Protein AF-A0A954HMD6-F1 (afdb_monomer)

Sequence (253 aa):
EGLPAVPVLGHVASGVLTLHDNHCNATGPASSLFVKPICGSRGAGTMVWQRTESGNFRGLDGKHRTWQELRRILQNSDCDLVLQPLLINSEDVHDLANGGLSAARIVTGMNAGGSARCLVASYKMSWRSQTTNTLGLSAAVDLPTGRLGRAYSYRPTCPGFDRHPETGAFIIGRVLAEWKEAVDLACKAHSRLSGYRFLGWDIAFTTMGVLLLEGNSGWDVTMVQKPQQTPVSAELFAILQELPEPAFQLAGL

Nearest PDB structures (foldseek):
  4iwx-assembly1_A  TM=7.642E-01  e=9.038E-05  Escherichia coli K-12
  2zdg-assembly1_B  TM=6.181E-01  e=1.682E-04  unclassified
  4ffp-assembly1_A  TM=7.595E-01  e=1.706E-03  Methanosarcina barkeri str. Fusaro
  4ffr-assembly1_A  TM=6.634E-01  e=4.989E-03  Methanosarcina barkeri str. Fusaro
  1uc8-assembly1_B  TM=5.831E-01  e=1.100E-02  Thermus thermophilus

Structure (mmCIF, N/CA/C/O backbone):
data_AF-A0A954HMD6-F1
#
_entry.id   AF-A0A954HMD6-F1
#
loop_
_atom_site.group_PDB
_atom_site.id
_atom_site.type_symbol
_atom_site.label_atom_id
_atom_s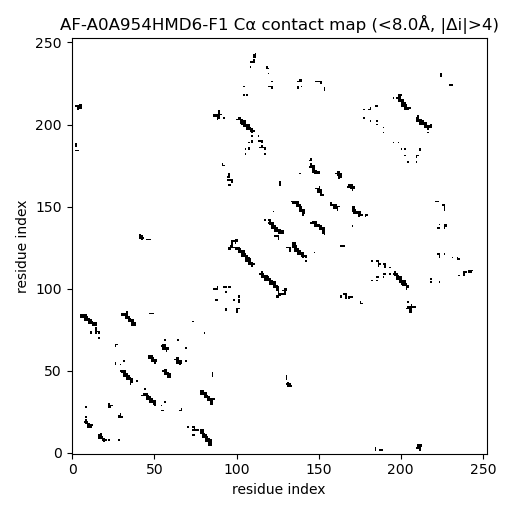ite.label_alt_id
_atom_site.label_comp_id
_atom_site.label_asym_id
_atom_site.label_entity_id
_atom_site.label_seq_id
_atom_site.pdbx_PDB_ins_code
_atom_site.Cartn_x
_atom_site.Cartn_y
_atom_site.Cartn_z
_atom_site.occupancy
_atom_site.B_iso_or_equiv
_atom_site.auth_seq_id
_atom_site.auth_comp_id
_atom_site.auth_asym_id
_atom_site.auth_atom_id
_atom_site.pdbx_PDB_model_num
ATOM 1 N N . GLU A 1 1 ? -18.014 -12.303 -8.151 1.00 56.19 1 GLU A N 1
ATOM 2 C CA . GLU A 1 1 ? -16.995 -11.418 -8.757 1.00 56.19 1 GLU A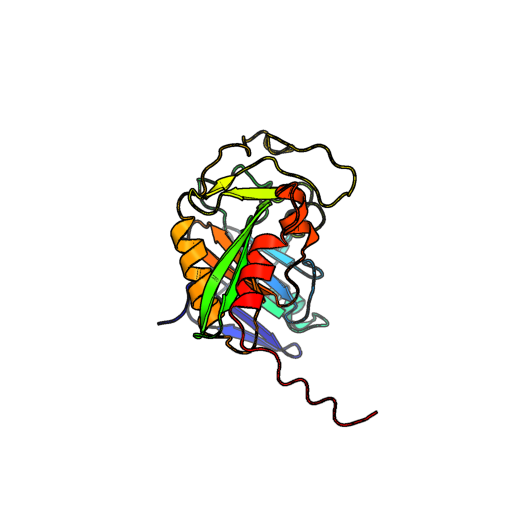 CA 1
ATOM 3 C C . GLU A 1 1 ? -15.717 -11.394 -7.917 1.00 56.19 1 GLU A C 1
ATOM 5 O O . GLU A 1 1 ? -15.762 -11.642 -6.705 1.00 56.19 1 GLU A O 1
ATOM 10 N N . GLY A 1 2 ? -14.573 -11.168 -8.568 1.00 85.69 2 GLY A N 1
ATOM 11 C CA . GLY A 1 2 ? -13.279 -10.993 -7.900 1.00 85.69 2 GLY A CA 1
ATOM 12 C C . GLY A 1 2 ? -13.246 -9.720 -7.048 1.00 85.69 2 GLY A C 1
ATOM 13 O O . GLY A 1 2 ? -14.051 -8.817 -7.254 1.00 85.69 2 GLY A O 1
ATOM 14 N N . LEU A 1 3 ? -12.350 -9.661 -6.060 1.00 92.50 3 LEU A N 1
ATOM 15 C CA . LEU A 1 3 ? -12.081 -8.406 -5.349 1.00 92.50 3 LEU A CA 1
ATOM 16 C C . LEU A 1 3 ? -11.164 -7.533 -6.220 1.00 92.50 3 LEU A C 1
ATOM 18 O O . LEU A 1 3 ? -10.248 -8.094 -6.824 1.00 92.50 3 LEU A O 1
ATOM 22 N N . PRO A 1 4 ? -11.358 -6.203 -6.256 1.00 95.69 4 PRO A N 1
ATOM 23 C CA . PRO A 1 4 ? -10.383 -5.265 -6.805 1.00 95.69 4 PRO A CA 1
ATOM 24 C C . PRO A 1 4 ? -9.037 -5.405 -6.085 1.00 95.69 4 PRO A C 1
ATOM 26 O O . PRO A 1 4 ? -8.835 -4.894 -4.985 1.00 95.69 4 PRO A O 1
ATOM 29 N N . ALA A 1 5 ? -8.123 -6.157 -6.684 1.00 95.75 5 ALA A N 1
ATOM 30 C CA . ALA A 1 5 ? -6.782 -6.396 -6.175 1.00 95.75 5 ALA A CA 1
ATOM 31 C C . ALA A 1 5 ? -5.766 -6.022 -7.249 1.00 95.75 5 ALA A C 1
ATOM 33 O O . ALA A 1 5 ? -6.081 -6.028 -8.441 1.00 95.75 5 ALA A O 1
ATOM 34 N N . VAL A 1 6 ? -4.548 -5.696 -6.823 1.00 94.38 6 VAL A N 1
ATOM 35 C CA . VAL A 1 6 ? -3.451 -5.409 -7.747 1.00 94.38 6 VAL A CA 1
ATOM 36 C C . VAL A 1 6 ? -3.299 -6.559 -8.763 1.00 94.38 6 VAL A C 1
ATOM 38 O O . VAL A 1 6 ? -3.183 -7.721 -8.359 1.00 94.38 6 VAL A O 1
ATOM 41 N N . PRO A 1 7 ? -3.301 -6.268 -10.078 1.00 92.38 7 PRO A N 1
ATOM 42 C CA . PRO A 1 7 ? -3.154 -7.302 -11.092 1.00 92.38 7 PRO A CA 1
ATOM 43 C C . PRO A 1 7 ? -1.824 -8.044 -10.963 1.00 92.38 7 PRO A C 1
ATOM 45 O O . PRO A 1 7 ? -0.782 -7.445 -10.693 1.00 92.38 7 PRO A O 1
ATOM 48 N N . VAL A 1 8 ? -1.850 -9.350 -11.212 1.00 92.31 8 VAL A N 1
ATOM 49 C CA . VAL A 1 8 ? -0.642 -10.161 -11.367 1.00 92.31 8 VAL A CA 1
ATOM 50 C C . VAL A 1 8 ? -0.391 -10.329 -12.859 1.00 92.31 8 VAL A C 1
ATOM 52 O O . VAL A 1 8 ? -1.179 -10.953 -13.558 1.00 92.31 8 VAL A O 1
ATOM 55 N N . LEU A 1 9 ? 0.705 -9.749 -13.344 1.00 93.06 9 LEU A N 1
ATOM 56 C CA . LEU A 1 9 ? 1.120 -9.830 -14.750 1.00 93.06 9 LEU A CA 1
ATOM 57 C C . LEU A 1 9 ? 1.869 -11.132 -15.046 1.00 93.06 9 LEU A C 1
ATOM 59 O O . LEU A 1 9 ? 2.027 -11.531 -16.197 1.00 93.06 9 LEU A O 1
ATOM 63 N N . GLY A 1 10 ? 2.390 -11.772 -14.005 1.00 93.62 10 GLY A N 1
ATOM 64 C CA . GLY A 1 10 ? 3.140 -13.007 -14.102 1.00 93.62 10 GLY A CA 1
ATOM 65 C C . GLY A 1 10 ? 3.862 -13.333 -12.806 1.00 93.62 10 GLY A C 1
ATOM 66 O O . GLY A 1 10 ? 3.779 -12.607 -11.815 1.00 93.62 10 GLY A O 1
ATOM 67 N N . HIS A 1 11 ? 4.600 -14.430 -12.827 1.00 95.19 11 HIS A N 1
ATOM 68 C CA . HIS A 1 11 ? 5.411 -14.877 -11.707 1.00 95.19 11 HIS A CA 1
ATOM 69 C C . HIS A 1 11 ? 6.661 -15.604 -12.199 1.00 95.19 11 HIS A C 1
ATOM 71 O O . HIS A 1 11 ? 6.700 -16.113 -13.321 1.00 95.19 11 HIS A O 1
ATOM 77 N N . VAL A 1 12 ? 7.671 -15.664 -11.339 1.00 96.44 12 VAL A N 1
ATOM 78 C CA . VAL A 1 12 ? 8.807 -16.573 -11.477 1.00 96.44 12 VAL A CA 1
ATOM 79 C C . VAL A 1 12 ? 8.660 -17.640 -10.409 1.00 96.44 12 VAL A C 1
ATOM 81 O O . VAL A 1 12 ? 8.584 -17.300 -9.233 1.00 96.44 12 VAL A O 1
ATOM 84 N N . ALA A 1 13 ? 8.620 -18.903 -10.822 1.00 95.56 13 ALA A N 1
ATOM 85 C CA . ALA A 1 13 ? 8.635 -20.048 -9.921 1.00 95.56 13 ALA A CA 1
ATOM 86 C C . ALA A 1 13 ? 9.787 -20.971 -10.315 1.00 95.56 13 ALA A C 1
ATOM 88 O O . ALA A 1 13 ? 9.855 -21.406 -11.467 1.00 95.56 13 ALA A O 1
ATOM 89 N N . SER A 1 14 ? 10.710 -21.245 -9.388 1.00 93.00 14 SER A N 1
ATOM 90 C CA . SER A 1 14 ? 11.882 -22.103 -9.643 1.00 93.00 14 SER A CA 1
ATOM 91 C C . SER A 1 14 ? 12.664 -21.700 -10.910 1.00 93.00 14 SER A C 1
ATOM 93 O O . SER A 1 14 ? 13.012 -22.536 -11.744 1.00 93.00 14 SER A O 1
ATOM 95 N N . GLY A 1 15 ? 12.877 -20.392 -11.100 1.00 92.88 15 GLY A N 1
ATOM 96 C CA . GLY A 1 15 ? 13.583 -19.820 -12.258 1.00 92.88 15 GLY A CA 1
ATOM 97 C C . GLY A 1 15 ? 12.791 -19.795 -13.578 1.00 92.88 15 GLY A C 1
ATOM 98 O O . GLY A 1 15 ? 13.279 -19.307 -14.604 1.00 92.88 15 GLY A O 1
ATOM 99 N N . VAL A 1 16 ? 11.546 -20.274 -13.587 1.00 94.44 16 VAL A N 1
ATOM 100 C CA . VAL A 1 16 ? 10.673 -20.250 -14.767 1.00 94.44 16 VAL A CA 1
ATOM 101 C C . VAL A 1 16 ? 9.743 -19.045 -14.699 1.00 94.44 16 VAL A C 1
ATOM 103 O O . VAL A 1 16 ? 8.923 -18.934 -13.792 1.00 94.44 16 VAL A O 1
ATOM 106 N N . LEU A 1 17 ? 9.865 -18.139 -15.675 1.00 93.94 17 LEU A N 1
ATOM 107 C CA . LEU A 1 17 ? 8.971 -16.991 -15.826 1.00 93.94 17 LEU A CA 1
ATOM 108 C C . LEU A 1 17 ? 7.708 -17.386 -16.602 1.00 93.94 17 LEU A C 1
ATOM 110 O O . LEU A 1 17 ? 7.800 -17.763 -17.772 1.00 93.94 17 LEU A O 1
ATOM 114 N N . THR A 1 18 ? 6.550 -17.179 -15.981 1.00 93.44 18 THR A N 1
ATOM 115 C CA . THR A 1 18 ? 5.223 -17.334 -16.586 1.00 93.44 18 THR A CA 1
ATOM 116 C C . THR A 1 18 ? 4.506 -15.987 -16.575 1.00 93.44 18 THR A C 1
ATOM 118 O O . THR A 1 18 ? 4.352 -15.382 -15.517 1.00 93.44 18 THR A O 1
ATOM 121 N N . LEU A 1 19 ? 4.053 -15.512 -17.737 1.00 91.25 19 LEU A N 1
ATOM 122 C CA . LEU A 1 19 ? 3.249 -14.289 -17.867 1.00 91.25 19 LEU A CA 1
ATOM 123 C C . LEU A 1 19 ? 1.775 -14.659 -18.018 1.00 91.25 19 LEU A C 1
ATOM 125 O O . LEU A 1 19 ? 1.457 -15.653 -18.665 1.00 91.25 19 LEU A O 1
ATOM 129 N N . HIS A 1 20 ? 0.894 -13.887 -17.391 1.00 86.12 20 HIS A N 1
ATOM 130 C CA . HIS A 1 20 ? -0.555 -14.088 -17.419 1.00 86.12 20 HIS A CA 1
ATOM 131 C C . HIS A 1 20 ? -1.140 -13.035 -18.389 1.00 86.12 20 HIS A C 1
ATOM 133 O O . HIS A 1 20 ? -0.866 -11.857 -18.195 1.00 86.12 20 HIS A O 1
ATOM 139 N N . ASP A 1 21 ? -1.814 -13.489 -19.461 1.00 70.44 21 ASP A N 1
ATOM 140 C CA . ASP A 1 21 ? -2.442 -12.834 -20.647 1.00 70.44 21 ASP A CA 1
ATOM 141 C C . ASP A 1 21 ? -2.478 -11.287 -20.857 1.00 70.44 21 ASP A C 1
ATOM 143 O O . ASP A 1 21 ? -2.379 -10.478 -19.945 1.00 70.44 21 ASP A O 1
ATOM 147 N N . ASN A 1 22 ? -2.687 -10.881 -22.128 1.00 63.78 22 ASN A N 1
ATOM 148 C CA . ASN A 1 22 ? -3.000 -9.551 -22.723 1.00 63.78 22 ASN A CA 1
ATOM 149 C C . ASN A 1 22 ? -2.169 -8.308 -22.349 1.00 63.78 22 ASN A C 1
ATOM 151 O O . ASN A 1 22 ? -2.281 -7.278 -23.013 1.00 63.78 22 ASN A O 1
ATOM 155 N N . HIS A 1 23 ? -1.299 -8.377 -21.350 1.00 68.00 23 HIS A N 1
ATOM 156 C CA . HIS A 1 23 ? -0.503 -7.235 -20.903 1.00 68.00 23 HIS A CA 1
ATOM 157 C C . HIS A 1 23 ? 0.902 -7.204 -21.505 1.00 68.00 23 HIS A C 1
ATOM 159 O O . HIS A 1 23 ? 1.735 -6.427 -21.051 1.00 68.00 23 HIS A O 1
ATOM 165 N N . CYS A 1 24 ? 1.192 -8.035 -22.509 1.00 73.38 24 CYS A N 1
ATOM 166 C CA . CYS A 1 24 ? 2.514 -8.148 -23.123 1.00 73.38 24 CYS A CA 1
ATOM 167 C C . CYS A 1 24 ? 2.485 -7.813 -24.617 1.00 73.38 24 CYS A C 1
ATOM 169 O O . CYS A 1 24 ? 1.541 -8.148 -25.325 1.00 73.38 24 CYS A O 1
ATOM 171 N N . ASN A 1 25 ? 3.557 -7.189 -25.099 1.00 77.94 25 ASN A N 1
ATOM 172 C CA . ASN A 1 25 ? 3.842 -6.984 -26.517 1.00 77.94 25 ASN A CA 1
ATOM 173 C C . ASN A 1 25 ? 5.145 -7.706 -26.910 1.00 77.94 25 ASN A C 1
ATOM 175 O O . ASN A 1 25 ? 5.756 -8.399 -26.092 1.00 77.94 25 ASN A O 1
ATOM 179 N N . ALA A 1 26 ? 5.593 -7.544 -28.161 1.00 74.38 26 ALA A N 1
ATOM 180 C CA . ALA A 1 26 ? 6.825 -8.169 -28.666 1.00 74.38 26 ALA A CA 1
ATOM 181 C C . ALA A 1 26 ? 8.074 -7.853 -27.813 1.00 74.38 26 ALA A C 1
ATOM 183 O O . ALA A 1 26 ? 9.053 -8.597 -27.832 1.00 74.38 26 ALA A O 1
ATOM 184 N N . THR A 1 27 ? 8.032 -6.768 -27.037 1.00 81.12 27 THR A N 1
ATOM 185 C CA . THR A 1 27 ? 9.101 -6.294 -26.156 1.00 81.12 27 THR A CA 1
ATOM 186 C C . THR A 1 27 ? 8.739 -6.429 -24.670 1.00 81.12 27 THR A C 1
ATOM 188 O O . THR A 1 27 ? 9.274 -5.699 -23.842 1.00 81.12 27 THR A O 1
ATOM 191 N N . GLY A 1 28 ? 7.864 -7.377 -24.309 1.00 85.56 28 GLY A N 1
ATOM 192 C CA . GLY A 1 28 ? 7.532 -7.716 -22.919 1.00 85.56 28 GLY A CA 1
ATOM 193 C C . GLY A 1 28 ? 6.306 -6.985 -22.353 1.00 85.56 28 GLY A C 1
ATOM 194 O O . GLY A 1 28 ? 5.497 -6.451 -23.116 1.00 85.56 28 GLY A O 1
ATOM 195 N N . PRO A 1 29 ? 6.132 -6.965 -21.017 1.00 90.06 29 PRO A N 1
ATOM 196 C CA . PRO A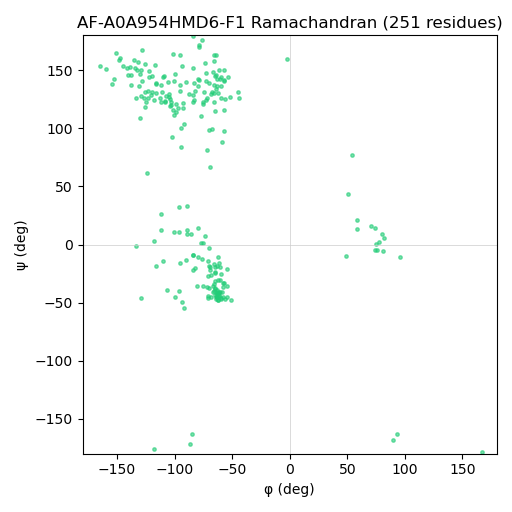 1 29 ? 4.983 -6.338 -20.359 1.00 90.06 29 PRO A CA 1
ATOM 197 C C . PRO A 1 29 ? 4.813 -4.861 -20.727 1.00 90.06 29 PRO A C 1
ATOM 199 O O . PRO A 1 29 ? 5.745 -4.082 -20.560 1.00 90.06 29 PRO A O 1
ATOM 202 N N . ALA A 1 30 ? 3.637 -4.464 -21.218 1.00 89.06 30 ALA A N 1
ATOM 203 C CA . ALA A 1 30 ? 3.290 -3.131 -21.724 1.00 89.06 30 ALA A CA 1
ATOM 204 C C . ALA A 1 30 ? 3.452 -2.004 -20.689 1.00 89.06 30 ALA A C 1
ATOM 206 O O . ALA A 1 30 ? 3.676 -0.858 -21.067 1.00 89.06 30 ALA A O 1
ATOM 207 N N . SER A 1 31 ? 3.373 -2.325 -19.398 1.00 91.69 31 SER A N 1
ATOM 208 C CA . SER A 1 31 ? 3.482 -1.371 -18.297 1.00 91.69 31 SER A CA 1
ATOM 209 C C . SER A 1 31 ? 4.860 -1.388 -17.634 1.00 91.69 31 SER A C 1
ATOM 211 O O . SER A 1 31 ? 5.627 -2.346 -17.741 1.00 91.69 31 SER A O 1
ATOM 213 N N . SER A 1 32 ? 5.140 -0.342 -16.856 1.00 95.25 32 SER A N 1
ATOM 214 C CA . SER A 1 32 ? 6.158 -0.400 -15.804 1.00 95.25 32 SER A CA 1
ATOM 215 C C . SER A 1 32 ? 5.834 -1.526 -14.813 1.00 95.25 32 SER A C 1
ATOM 217 O O . SER A 1 32 ? 4.662 -1.854 -14.601 1.00 95.25 32 SER A O 1
ATOM 219 N N . LEU A 1 33 ? 6.863 -2.113 -14.204 1.00 95.50 33 LEU A N 1
ATOM 220 C CA . LEU A 1 33 ? 6.747 -3.269 -13.321 1.00 95.50 33 LEU A CA 1
ATOM 221 C C . LEU A 1 33 ? 7.169 -2.935 -11.895 1.00 95.50 33 LEU A C 1
ATOM 223 O O . LEU A 1 33 ? 8.201 -2.304 -11.656 1.00 95.50 33 LEU A O 1
ATOM 227 N N . PHE A 1 34 ? 6.391 -3.459 -10.962 1.00 94.94 34 PHE A N 1
ATOM 228 C CA . PHE A 1 34 ? 6.777 -3.686 -9.585 1.00 94.94 34 PHE A CA 1
ATOM 229 C C . PHE A 1 34 ? 6.940 -5.195 -9.394 1.00 94.94 34 PHE A C 1
ATOM 231 O O . PHE A 1 34 ? 6.029 -5.968 -9.686 1.00 94.94 34 PHE A O 1
ATOM 238 N N . VAL A 1 35 ? 8.115 -5.629 -8.951 1.00 95.00 35 VAL A N 1
ATOM 239 C CA . VAL A 1 35 ? 8.434 -7.048 -8.766 1.00 95.00 35 VAL A CA 1
ATOM 240 C C . VAL A 1 35 ? 8.794 -7.267 -7.311 1.00 95.00 35 VAL A C 1
ATOM 242 O O . VAL A 1 35 ? 9.651 -6.555 -6.791 1.00 95.00 35 VAL A O 1
ATOM 245 N N . LYS A 1 36 ? 8.166 -8.239 -6.650 1.00 93.19 36 LYS A N 1
ATOM 246 C CA . LYS A 1 36 ? 8.486 -8.586 -5.259 1.00 93.19 36 LYS A CA 1
ATOM 247 C C . LYS A 1 36 ? 8.645 -10.098 -5.080 1.00 93.19 36 LYS A C 1
ATOM 249 O O . LYS A 1 36 ? 7.975 -10.850 -5.792 1.00 93.19 36 LYS A O 1
ATOM 254 N N . PRO A 1 37 ? 9.487 -10.553 -4.137 1.00 93.44 37 PRO A N 1
ATOM 255 C CA . PRO A 1 37 ? 9.491 -11.946 -3.709 1.00 93.44 37 PRO A CA 1
ATOM 256 C C . PRO A 1 37 ? 8.111 -12.372 -3.204 1.00 93.44 37 PRO A C 1
ATOM 258 O O . PRO A 1 37 ? 7.446 -11.600 -2.509 1.00 93.44 37 PRO A O 1
ATOM 261 N N . ILE A 1 38 ? 7.687 -13.596 -3.525 1.00 88.69 38 ILE A N 1
ATOM 262 C CA . ILE A 1 38 ? 6.434 -14.169 -3.001 1.00 88.69 38 ILE A CA 1
ATOM 263 C C . ILE A 1 38 ? 6.544 -14.347 -1.482 1.00 88.69 38 ILE A C 1
ATOM 265 O O . ILE A 1 38 ? 5.639 -13.983 -0.734 1.00 88.69 38 ILE A O 1
ATOM 269 N N . CYS A 1 39 ? 7.690 -14.853 -1.029 1.00 80.25 39 CYS A N 1
ATOM 270 C CA . CYS A 1 39 ? 8.029 -14.999 0.379 1.00 80.25 39 CYS A CA 1
ATOM 271 C C . CYS A 1 39 ? 8.988 -13.875 0.777 1.00 80.25 39 CYS A C 1
ATOM 273 O O . CYS A 1 39 ? 10.202 -13.994 0.627 1.00 80.25 39 CYS A O 1
ATOM 275 N N . GLY A 1 40 ? 8.444 -12.764 1.269 1.00 70.19 40 GLY A N 1
ATOM 276 C CA . GLY A 1 40 ? 9.229 -11.601 1.671 1.00 70.19 40 GLY A CA 1
ATOM 277 C C . GLY A 1 40 ? 8.559 -10.805 2.783 1.00 70.19 40 GLY A C 1
ATOM 278 O O . GLY A 1 40 ? 7.378 -10.970 3.074 1.00 70.19 40 GLY A O 1
ATOM 279 N N . SER A 1 41 ? 9.321 -9.920 3.422 1.00 69.44 41 SER A N 1
ATOM 280 C CA . SER A 1 41 ? 8.781 -8.966 4.391 1.00 69.44 41 SER A CA 1
ATOM 281 C C . SER A 1 41 ? 9.420 -7.595 4.200 1.00 69.44 41 SER A C 1
ATOM 283 O O . SER A 1 41 ? 10.546 -7.478 3.713 1.00 69.44 41 SER A O 1
ATOM 285 N N . ARG A 1 42 ? 8.691 -6.538 4.580 1.00 68.75 42 ARG A N 1
ATOM 286 C CA . ARG A 1 42 ? 9.195 -5.150 4.640 1.00 68.75 42 ARG A CA 1
ATOM 287 C C . ARG A 1 42 ? 9.738 -4.589 3.309 1.00 68.75 42 ARG A C 1
ATOM 289 O O . ARG A 1 42 ? 10.504 -3.629 3.329 1.00 68.75 42 ARG A O 1
ATOM 296 N N . GLY A 1 43 ? 9.339 -5.158 2.169 1.00 70.12 43 GLY A N 1
ATOM 297 C CA . GLY A 1 43 ? 9.804 -4.739 0.840 1.00 70.12 43 GLY A CA 1
ATOM 298 C C . GLY A 1 43 ? 11.240 -5.162 0.500 1.00 70.12 43 GLY A C 1
ATOM 299 O O . GLY A 1 43 ? 11.823 -4.629 -0.442 1.00 70.12 43 GLY A O 1
ATOM 300 N N . ALA A 1 44 ? 11.836 -6.089 1.258 1.00 79.50 44 ALA A N 1
ATOM 301 C CA . ALA A 1 44 ? 13.145 -6.641 0.925 1.00 79.50 44 ALA A CA 1
ATOM 302 C C . ALA A 1 44 ? 13.085 -7.418 -0.403 1.00 79.50 44 ALA A C 1
ATOM 304 O O . ALA A 1 44 ? 12.171 -8.212 -0.618 1.00 79.50 44 ALA A O 1
ATOM 305 N N . GLY A 1 45 ? 14.055 -7.180 -1.290 1.00 84.25 45 GLY A N 1
ATOM 306 C CA . GLY A 1 45 ? 14.121 -7.823 -2.609 1.00 84.25 45 GLY A CA 1
ATOM 307 C C . GLY A 1 45 ? 13.167 -7.243 -3.659 1.00 84.25 45 GLY A C 1
ATOM 308 O O . GLY A 1 45 ? 13.138 -7.733 -4.784 1.00 84.25 45 GLY A O 1
ATOM 309 N N . THR A 1 46 ? 12.406 -6.196 -3.329 1.00 90.06 46 THR A N 1
ATOM 310 C CA . THR A 1 46 ? 11.544 -5.511 -4.295 1.00 90.06 46 THR A CA 1
ATOM 311 C C . THR A 1 46 ? 12.367 -4.811 -5.375 1.00 90.06 46 THR A C 1
ATOM 313 O O . THR A 1 46 ? 13.336 -4.109 -5.084 1.00 90.06 46 THR A O 1
ATOM 316 N N . MET A 1 47 ? 11.922 -4.927 -6.624 1.00 92.56 47 MET A N 1
ATOM 317 C CA . MET A 1 47 ? 12.486 -4.234 -7.775 1.00 92.56 47 MET A CA 1
ATOM 318 C C . MET A 1 47 ? 11.430 -3.384 -8.475 1.00 92.56 47 MET A C 1
ATOM 320 O O . MET A 1 47 ? 10.275 -3.786 -8.613 1.00 92.56 47 MET A O 1
ATOM 324 N N . VAL A 1 48 ? 11.854 -2.229 -8.982 1.00 93.31 48 VAL A N 1
ATOM 325 C CA . VAL A 1 48 ? 11.026 -1.331 -9.791 1.00 93.31 48 VAL A CA 1
ATOM 326 C C . VAL A 1 48 ? 11.671 -1.162 -11.158 1.00 93.31 48 VAL A C 1
ATOM 328 O O . VAL A 1 48 ? 12.866 -0.876 -11.254 1.00 93.31 48 VAL A O 1
ATOM 331 N N . TRP A 1 49 ? 10.864 -1.319 -12.204 1.00 95.56 49 TRP A N 1
ATOM 332 C CA . TRP A 1 49 ? 11.282 -1.214 -13.596 1.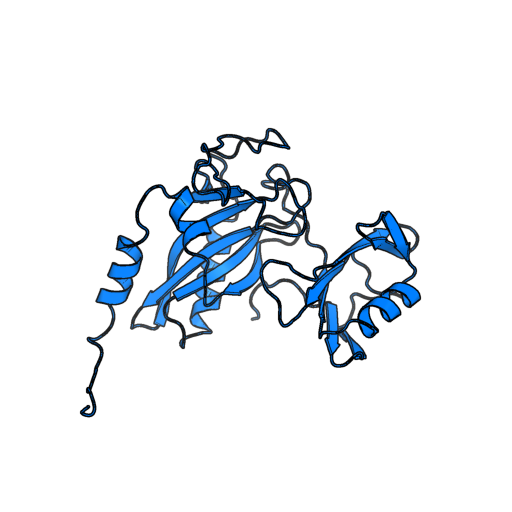00 95.56 49 TRP A CA 1
ATOM 333 C C . TRP A 1 49 ? 10.337 -0.288 -14.354 1.00 95.56 49 TRP A C 1
ATOM 335 O O . TRP A 1 49 ? 9.193 -0.640 -14.625 1.00 95.56 49 TRP A O 1
ATOM 345 N N . GLN A 1 50 ? 10.807 0.900 -14.715 1.00 95.44 50 GLN A N 1
ATOM 346 C CA . GLN A 1 50 ? 10.023 1.863 -15.483 1.00 95.44 50 GLN A CA 1
ATOM 347 C C . GLN A 1 50 ? 10.096 1.535 -16.975 1.00 95.44 50 GLN A C 1
ATOM 349 O O . GLN A 1 50 ? 11.193 1.465 -17.529 1.00 95.44 50 GLN A O 1
ATOM 354 N N . ARG A 1 51 ? 8.949 1.344 -17.632 1.00 95.00 51 ARG A N 1
ATOM 355 C CA . ARG A 1 51 ? 8.883 1.169 -19.088 1.00 95.00 51 ARG A CA 1
ATOM 356 C C . ARG A 1 51 ? 9.259 2.491 -19.764 1.00 95.00 51 ARG A C 1
ATOM 358 O O . ARG A 1 51 ? 8.717 3.535 -19.413 1.00 95.00 51 ARG A O 1
ATOM 365 N N . THR A 1 52 ? 10.186 2.455 -20.713 1.00 94.12 52 THR A N 1
ATOM 366 C CA . THR A 1 52 ? 10.582 3.621 -21.516 1.00 94.12 52 THR A CA 1
ATOM 367 C C . THR A 1 52 ? 9.826 3.662 -22.839 1.00 94.12 52 THR A C 1
ATOM 369 O O . THR A 1 52 ? 9.313 2.642 -23.295 1.00 94.12 52 THR A O 1
ATOM 372 N N . GLU A 1 53 ? 9.813 4.820 -23.505 1.00 90.88 53 GLU A N 1
ATOM 373 C CA . GLU A 1 53 ? 9.177 4.996 -24.824 1.00 90.88 53 GLU A CA 1
ATOM 374 C C . GLU A 1 53 ? 9.740 4.043 -25.890 1.00 90.88 53 GLU A C 1
ATOM 376 O O . GLU A 1 53 ? 9.008 3.540 -26.735 1.00 90.88 53 GLU A O 1
ATOM 381 N N . SER A 1 54 ? 11.033 3.711 -25.800 1.00 89.44 54 SER A N 1
ATOM 382 C CA . SER A 1 54 ? 11.689 2.714 -26.658 1.00 89.44 54 SER A CA 1
ATOM 383 C C . SER A 1 54 ? 11.258 1.264 -26.395 1.00 89.44 54 SER A C 1
ATOM 385 O O . SER A 1 54 ? 11.724 0.349 -27.069 1.00 89.44 54 SER A O 1
ATOM 387 N N . GLY A 1 55 ? 10.405 1.026 -25.397 1.00 90.62 55 GLY A N 1
ATOM 388 C CA . GLY A 1 55 ? 9.960 -0.302 -24.991 1.00 90.62 55 GLY A CA 1
ATOM 389 C C . GLY A 1 55 ? 10.932 -1.047 -24.072 1.00 90.62 55 GLY A C 1
ATOM 390 O O . GLY A 1 55 ? 10.651 -2.196 -23.733 1.00 90.62 55 GLY A O 1
ATOM 391 N N . ASN A 1 56 ? 12.022 -0.417 -23.631 1.00 94.94 56 ASN A N 1
ATOM 392 C CA . ASN A 1 56 ? 12.951 -0.966 -22.640 1.00 94.94 56 ASN A CA 1
ATOM 393 C C . ASN A 1 56 ? 12.469 -0.707 -21.202 1.00 94.94 56 ASN A C 1
ATOM 395 O O . ASN A 1 56 ? 11.428 -0.094 -20.971 1.00 94.94 56 ASN A O 1
ATOM 399 N N . PHE A 1 57 ? 13.242 -1.186 -20.229 1.00 96.56 57 PHE A N 1
ATOM 400 C CA . PHE A 1 57 ? 12.982 -1.043 -18.801 1.00 96.56 57 PHE A CA 1
ATOM 401 C C . PHE A 1 57 ? 14.156 -0.360 -18.100 1.00 96.56 57 PHE A C 1
ATOM 403 O O . PHE A 1 57 ? 15.295 -0.820 -18.189 1.00 96.56 57 PHE A O 1
ATOM 410 N N . ARG A 1 58 ? 13.886 0.723 -17.370 1.00 96.31 58 ARG A N 1
ATOM 411 C CA . ARG A 1 58 ? 14.858 1.429 -16.531 1.00 96.31 58 ARG A CA 1
ATOM 412 C C . ARG A 1 58 ? 14.700 1.005 -15.073 1.00 96.31 58 ARG A C 1
ATOM 414 O O . ARG A 1 58 ? 13.622 1.166 -14.504 1.00 96.31 58 ARG A O 1
ATOM 421 N N . GLY A 1 59 ? 15.761 0.463 -14.481 1.00 93.50 59 GLY A N 1
ATOM 422 C CA . GLY A 1 59 ? 15.791 0.120 -13.056 1.00 93.50 59 GLY A CA 1
ATOM 423 C C . GLY A 1 59 ? 16.037 1.342 -12.167 1.00 93.50 59 GLY A C 1
ATOM 424 O O . GLY A 1 59 ? 16.397 2.415 -12.655 1.00 93.50 59 GLY A O 1
ATOM 425 N N . LEU A 1 60 ? 15.916 1.173 -10.846 1.00 86.44 60 LEU A N 1
ATOM 426 C CA . LEU A 1 60 ? 16.283 2.218 -9.870 1.00 86.44 60 LEU A CA 1
ATOM 427 C C . LEU A 1 60 ? 17.778 2.578 -9.902 1.00 86.44 60 LEU A C 1
ATOM 429 O O . LEU A 1 60 ? 18.162 3.653 -9.456 1.00 86.44 60 LEU A O 1
ATOM 433 N N . ASP A 1 61 ? 18.616 1.710 -10.474 1.00 89.44 61 ASP A N 1
ATOM 434 C CA . ASP A 1 61 ? 20.032 1.976 -10.743 1.00 89.44 61 ASP A CA 1
ATOM 435 C C . ASP A 1 61 ? 20.266 2.909 -11.947 1.00 89.44 61 ASP A C 1
ATOM 437 O O . ASP A 1 61 ? 21.409 3.157 -12.328 1.00 89.44 61 ASP A O 1
ATOM 441 N N . GLY A 1 62 ? 19.193 3.388 -12.587 1.00 91.69 62 GLY A N 1
ATOM 442 C CA . GLY A 1 62 ? 19.231 4.254 -13.764 1.00 91.69 62 GLY A CA 1
ATOM 443 C C . GLY A 1 62 ? 19.591 3.535 -15.067 1.00 91.69 62 GLY A C 1
ATOM 444 O O . GLY A 1 62 ? 19.532 4.145 -16.137 1.00 91.69 62 GLY A O 1
ATOM 445 N N . LYS A 1 63 ? 19.934 2.240 -15.022 1.00 94.75 63 LYS A N 1
ATOM 446 C CA . LYS A 1 63 ? 20.345 1.482 -16.208 1.00 94.75 63 LYS A CA 1
ATOM 447 C C . LYS A 1 63 ? 19.131 0.977 -16.979 1.00 94.75 63 LYS A C 1
ATOM 449 O O . LYS A 1 63 ? 18.166 0.468 -16.403 1.00 94.75 63 LYS A O 1
ATOM 454 N N . HIS A 1 64 ? 19.226 1.075 -18.301 1.00 96.44 64 HIS A N 1
ATOM 455 C CA . HIS A 1 64 ? 18.219 0.588 -19.236 1.00 96.44 64 HIS A CA 1
ATOM 456 C C . HIS A 1 64 ? 18.521 -0.856 -19.618 1.00 96.44 64 HIS A C 1
ATOM 458 O O . HIS A 1 64 ? 19.679 -1.218 -19.811 1.00 96.44 64 HIS A O 1
ATOM 464 N N . ARG A 1 65 ? 17.474 -1.669 -19.716 1.00 96.25 65 ARG A N 1
ATOM 465 C CA . ARG A 1 65 ? 17.546 -3.086 -20.061 1.00 96.25 65 ARG A CA 1
ATOM 466 C C . ARG A 1 65 ? 16.435 -3.425 -21.034 1.00 96.25 65 ARG A C 1
ATOM 468 O O . ARG A 1 65 ? 15.295 -2.992 -20.872 1.00 96.25 65 ARG A O 1
ATOM 475 N N . THR A 1 66 ? 16.763 -4.213 -22.039 1.00 96.19 66 THR A N 1
ATOM 476 C CA . THR A 1 66 ? 15.776 -4.859 -22.901 1.00 96.19 66 THR A CA 1
ATOM 477 C C . THR A 1 66 ? 14.939 -5.849 -22.094 1.00 96.19 66 THR A C 1
ATOM 479 O O . THR A 1 66 ? 15.335 -6.311 -21.018 1.00 96.19 66 THR A O 1
ATOM 482 N N . TRP A 1 67 ? 13.789 -6.249 -22.638 1.00 94.56 67 TRP A N 1
ATOM 483 C CA . TRP A 1 67 ? 12.985 -7.306 -22.027 1.00 94.56 67 TRP A CA 1
ATOM 484 C C . TRP A 1 67 ? 13.746 -8.625 -21.867 1.00 94.56 67 TRP A C 1
ATOM 486 O O . TRP A 1 67 ? 13.590 -9.302 -20.857 1.00 94.56 67 TRP A O 1
ATOM 496 N N . GLN A 1 68 ? 14.607 -8.982 -22.823 1.00 94.69 68 GLN A N 1
ATOM 497 C CA . GLN A 1 68 ? 15.397 -10.212 -22.737 1.00 94.69 68 GLN A CA 1
ATOM 498 C C . GLN A 1 68 ? 16.398 -10.171 -21.576 1.00 94.69 68 GLN A C 1
ATOM 500 O O . GLN A 1 68 ? 16.566 -11.167 -20.874 1.00 94.69 68 GLN A O 1
ATOM 505 N N . GLU A 1 69 ? 17.044 -9.029 -21.343 1.00 96.38 69 GLU A N 1
ATOM 506 C CA . GLU A 1 69 ? 17.956 -8.845 -20.210 1.00 96.38 69 GLU A CA 1
ATOM 507 C C . GLU A 1 69 ? 17.207 -8.852 -18.878 1.00 96.38 69 GLU A C 1
ATOM 509 O O . GLU A 1 69 ? 17.620 -9.548 -17.952 1.00 96.38 69 GLU A O 1
ATOM 514 N N . LEU A 1 70 ? 16.078 -8.139 -18.791 1.00 96.06 70 LEU A N 1
ATOM 515 C CA . LEU A 1 70 ? 15.243 -8.141 -17.592 1.00 96.06 70 LEU A CA 1
ATOM 516 C C . LEU A 1 70 ? 14.713 -9.545 -17.282 1.00 96.06 70 LEU A C 1
ATOM 518 O O . LEU A 1 70 ? 14.801 -10.001 -16.146 1.00 96.06 70 LEU A O 1
ATOM 522 N N . ARG A 1 71 ? 14.237 -10.271 -18.296 1.00 95.38 71 ARG A N 1
ATOM 523 C CA . ARG A 1 71 ? 13.800 -11.662 -18.158 1.00 95.38 71 ARG A CA 1
ATOM 524 C C . ARG A 1 71 ? 14.896 -12.542 -17.553 1.00 95.38 71 ARG A C 1
ATOM 526 O O . ARG A 1 71 ? 14.601 -13.298 -16.636 1.00 95.38 71 ARG A O 1
ATOM 533 N N . ARG A 1 72 ? 16.150 -12.423 -18.005 1.00 96.38 72 ARG A N 1
ATOM 534 C CA . ARG A 1 72 ? 17.275 -13.180 -17.420 1.00 96.38 72 ARG A CA 1
ATOM 535 C C . ARG A 1 72 ? 17.507 -12.823 -15.952 1.00 96.38 72 ARG A C 1
ATOM 537 O O . ARG A 1 72 ? 17.710 -13.724 -15.152 1.00 96.38 72 ARG A O 1
ATOM 544 N N . ILE A 1 73 ? 17.437 -11.541 -15.589 1.00 95.69 73 ILE A N 1
ATOM 545 C CA . ILE A 1 73 ? 17.562 -11.100 -14.187 1.00 95.69 73 ILE A CA 1
ATOM 546 C C . ILE A 1 73 ? 16.472 -11.741 -13.319 1.00 95.69 73 ILE A C 1
ATOM 548 O O . ILE A 1 73 ? 16.766 -12.280 -12.257 1.00 95.69 73 ILE A O 1
ATOM 552 N N . LEU A 1 74 ? 15.224 -11.716 -13.793 1.00 95.81 74 LEU A N 1
ATOM 553 C CA . LEU A 1 74 ? 14.083 -12.289 -13.080 1.00 95.81 74 LEU A CA 1
ATOM 554 C C . LEU A 1 74 ? 14.227 -13.805 -12.897 1.00 95.81 74 LEU A C 1
ATOM 556 O O . LEU A 1 74 ? 14.015 -14.311 -11.803 1.00 95.81 74 LEU A O 1
ATOM 560 N N . GLN A 1 75 ? 14.619 -14.526 -13.949 1.00 95.44 75 GLN A N 1
ATOM 561 C CA . GLN A 1 75 ? 14.783 -15.983 -13.910 1.00 95.44 75 GLN A CA 1
ATOM 562 C C . GLN A 1 75 ? 15.988 -16.443 -13.077 1.00 95.44 75 GLN A C 1
ATOM 564 O O . GLN A 1 75 ? 15.957 -17.541 -12.536 1.00 95.44 75 GLN A O 1
ATOM 569 N N . ASN A 1 76 ? 17.020 -15.606 -12.951 1.00 95.56 76 ASN A N 1
ATOM 570 C CA . ASN A 1 76 ? 18.210 -15.886 -12.142 1.00 95.56 76 ASN A CA 1
ATOM 571 C C . ASN A 1 76 ? 18.076 -15.415 -10.684 1.00 95.56 76 ASN A C 1
ATOM 573 O O . ASN A 1 76 ? 19.072 -15.376 -9.968 1.00 95.56 76 ASN A O 1
ATOM 577 N N . SER A 1 77 ? 16.889 -14.987 -10.253 1.00 93.25 77 SER A N 1
ATOM 578 C CA . SER A 1 77 ? 16.665 -14.595 -8.862 1.00 93.25 77 SER A CA 1
ATOM 579 C C . SER A 1 77 ? 16.625 -15.826 -7.954 1.00 93.25 77 SER A C 1
ATOM 581 O O . SER A 1 77 ? 16.016 -16.833 -8.301 1.00 93.25 77 SER A O 1
ATOM 583 N N . ASP A 1 78 ? 17.211 -15.720 -6.760 1.00 91.69 78 ASP A N 1
ATOM 584 C CA . ASP A 1 78 ? 17.310 -16.826 -5.788 1.00 91.69 78 ASP A CA 1
ATOM 585 C C . ASP A 1 78 ? 15.979 -17.158 -5.079 1.00 91.69 78 ASP A C 1
ATOM 587 O O . ASP A 1 78 ? 15.943 -17.926 -4.118 1.00 91.69 78 ASP A O 1
ATOM 591 N N . CYS A 1 79 ? 14.873 -16.545 -5.501 1.00 93.25 79 CYS A N 1
ATOM 592 C CA . CYS A 1 79 ? 13.557 -16.734 -4.906 1.00 93.25 79 CYS A CA 1
ATOM 593 C C . CYS A 1 79 ? 12.448 -16.606 -5.948 1.00 93.25 79 CYS A C 1
ATOM 595 O O . CYS A 1 79 ? 12.632 -16.007 -7.011 1.00 93.25 79 CYS A O 1
ATOM 597 N N . ASP A 1 80 ? 11.279 -17.140 -5.607 1.00 95.81 80 ASP A N 1
ATOM 598 C CA . ASP A 1 80 ? 10.085 -16.976 -6.422 1.00 95.81 80 ASP A CA 1
ATOM 599 C C . ASP A 1 80 ? 9.587 -15.527 -6.360 1.00 95.81 80 ASP A C 1
ATOM 601 O O . ASP A 1 80 ? 9.557 -14.896 -5.297 1.00 95.81 80 ASP A O 1
ATOM 605 N N . LEU A 1 81 ? 9.162 -15.005 -7.508 1.00 96.69 81 LEU A N 1
ATOM 606 C CA . LEU A 1 81 ? 8.781 -13.606 -7.689 1.00 96.69 81 LEU A CA 1
ATOM 607 C C . LEU A 1 81 ? 7.347 -13.490 -8.192 1.00 96.69 81 LEU A C 1
ATOM 609 O O . LEU A 1 81 ? 6.890 -14.306 -8.987 1.00 96.69 81 LEU A O 1
ATOM 613 N N . VAL A 1 82 ? 6.676 -12.402 -7.827 1.00 95.25 82 VAL A N 1
ATOM 614 C CA . VAL A 1 82 ? 5.447 -11.945 -8.481 1.00 95.25 82 VAL A CA 1
ATOM 615 C C . VAL A 1 82 ? 5.716 -10.640 -9.226 1.00 95.25 82 VAL A C 1
ATOM 617 O O . VAL A 1 82 ? 6.407 -9.752 -8.722 1.00 95.25 82 VAL A O 1
ATOM 620 N N . LEU A 1 83 ? 5.182 -10.536 -10.442 1.00 95.62 83 LEU A N 1
ATOM 621 C CA . LEU A 1 83 ? 5.253 -9.350 -11.288 1.00 95.62 83 LEU A CA 1
ATOM 622 C C . LEU A 1 83 ? 3.890 -8.659 -11.275 1.00 95.62 83 LEU A C 1
ATOM 624 O O . LEU A 1 83 ? 2.866 -9.272 -11.577 1.00 95.62 83 LEU A O 1
ATOM 628 N N . GLN A 1 84 ? 3.886 -7.372 -10.958 1.00 94.75 84 GLN A N 1
ATOM 629 C CA . GLN A 1 84 ? 2.696 -6.531 -10.860 1.00 94.75 84 GLN A CA 1
ATOM 630 C C . GLN A 1 84 ? 2.927 -5.230 -11.639 1.00 94.75 84 GLN A C 1
ATOM 632 O O . GLN A 1 84 ? 4.083 -4.849 -11.857 1.00 94.75 84 GLN A O 1
ATOM 637 N N . PRO A 1 85 ? 1.873 -4.528 -12.089 1.00 94.62 85 PRO A N 1
ATOM 638 C CA . PRO A 1 85 ? 2.057 -3.199 -12.650 1.00 94.62 85 PRO A CA 1
ATOM 639 C C . PRO A 1 85 ? 2.613 -2.260 -11.573 1.00 94.62 85 PRO A C 1
ATOM 641 O O . PRO A 1 85 ? 2.234 -2.340 -10.403 1.00 94.62 85 PRO A O 1
ATOM 644 N N . LEU A 1 86 ? 3.507 -1.352 -11.966 1.00 94.75 86 LEU A N 1
ATOM 645 C CA . LEU A 1 86 ? 3.909 -0.253 -11.093 1.00 94.75 86 LEU A CA 1
ATOM 646 C C . LEU A 1 86 ? 2.730 0.716 -10.961 1.00 94.75 86 LEU A C 1
ATOM 648 O O . LEU A 1 86 ? 2.483 1.525 -11.854 1.00 94.75 86 LEU A O 1
ATOM 652 N N . LEU A 1 87 ? 1.988 0.584 -9.864 1.00 95.25 87 LEU A N 1
ATOM 653 C CA . LEU A 1 87 ? 0.822 1.412 -9.578 1.00 95.25 87 LEU A CA 1
ATOM 654 C C . LEU A 1 87 ? 1.226 2.869 -9.328 1.00 95.25 87 LEU A C 1
ATOM 656 O O . LEU A 1 87 ? 2.294 3.151 -8.784 1.00 95.25 87 LEU A O 1
ATOM 660 N N . ILE A 1 88 ? 0.336 3.784 -9.702 1.00 94.94 88 ILE A N 1
ATOM 661 C CA . ILE A 1 88 ? 0.503 5.228 -9.532 1.00 94.94 88 ILE A CA 1
ATOM 662 C C . ILE A 1 88 ? -0.583 5.707 -8.572 1.00 94.94 88 ILE A C 1
ATOM 664 O O . ILE A 1 88 ? -1.754 5.380 -8.766 1.00 94.94 88 ILE A O 1
ATOM 668 N N . ASN A 1 89 ? -0.189 6.466 -7.548 1.00 96.81 89 ASN A N 1
ATOM 669 C CA . ASN A 1 89 ? -1.119 7.112 -6.619 1.00 96.81 89 ASN A CA 1
ATOM 670 C C . ASN A 1 89 ? -2.155 7.960 -7.383 1.00 96.81 89 ASN A C 1
ATOM 672 O O . ASN A 1 89 ? -1.816 8.579 -8.393 1.00 96.81 89 ASN A O 1
ATOM 676 N N . SER A 1 90 ? -3.399 8.007 -6.902 1.00 96.88 90 SER A N 1
ATOM 677 C CA . SER A 1 90 ? -4.416 8.906 -7.459 1.00 96.88 90 SER A CA 1
ATOM 678 C C . SER A 1 90 ? -4.056 10.378 -7.226 1.00 96.88 90 SER A C 1
ATOM 680 O O . SER A 1 90 ? -3.208 10.704 -6.389 1.00 96.88 90 SER A O 1
ATOM 682 N N . GLU A 1 91 ? -4.709 11.277 -7.967 1.00 95.44 91 GLU A N 1
ATOM 683 C CA . GLU A 1 91 ? -4.426 12.717 -7.914 1.00 95.44 91 GLU A CA 1
ATOM 684 C C . GLU A 1 91 ? -4.579 13.302 -6.494 1.00 95.44 91 GLU A C 1
ATOM 686 O O . GLU A 1 91 ? -3.798 14.145 -6.064 1.00 95.44 91 GLU A O 1
ATOM 691 N N . ASP A 1 92 ? -5.512 12.777 -5.703 1.00 93.88 92 ASP A N 1
ATOM 692 C CA . ASP A 1 92 ? -5.798 13.288 -4.358 1.00 93.88 92 ASP A CA 1
ATOM 693 C C . ASP A 1 92 ? -4.697 13.020 -3.323 1.00 93.88 92 ASP A C 1
ATOM 695 O O . ASP A 1 92 ? -4.678 13.641 -2.255 1.00 93.88 92 ASP A O 1
ATOM 699 N N . VAL A 1 93 ? -3.810 12.059 -3.602 1.00 95.31 93 VAL A N 1
ATOM 700 C CA . VAL A 1 93 ? -2.805 11.582 -2.642 1.00 95.31 93 VAL A CA 1
ATOM 701 C C . VAL A 1 93 ? -1.400 11.453 -3.224 1.00 95.31 93 VAL A C 1
ATOM 703 O O . VAL A 1 93 ? -0.478 11.080 -2.494 1.00 95.31 93 VAL A O 1
ATOM 706 N N . HIS A 1 94 ? -1.197 11.743 -4.513 1.00 95.19 94 HIS A N 1
ATOM 707 C CA . HIS A 1 94 ? 0.123 11.617 -5.134 1.00 95.19 94 HIS A CA 1
ATOM 708 C C . HIS A 1 94 ? 1.157 12.563 -4.502 1.00 95.19 94 HIS A C 1
ATOM 710 O O . HIS A 1 94 ? 2.339 12.227 -4.453 1.00 95.19 94 HIS A O 1
ATOM 716 N N . ASP A 1 95 ? 0.720 13.728 -4.010 1.00 95.88 95 ASP A N 1
ATOM 717 C CA . ASP A 1 95 ? 1.559 14.746 -3.370 1.00 95.88 95 ASP A CA 1
ATOM 718 C C . ASP A 1 95 ? 1.962 14.373 -1.932 1.00 95.88 95 ASP A C 1
ATOM 720 O O . ASP A 1 95 ? 2.881 14.968 -1.365 1.00 95.88 95 ASP A O 1
ATOM 724 N N . LEU A 1 96 ? 1.333 13.345 -1.356 1.00 95.44 96 LEU A N 1
ATOM 725 C CA . LEU A 1 96 ? 1.666 12.771 -0.053 1.00 95.44 96 LEU A CA 1
ATOM 726 C C . LEU A 1 96 ? 2.768 11.707 -0.123 1.00 95.44 96 LEU A C 1
ATOM 728 O O . LEU A 1 96 ? 3.015 11.015 0.862 1.00 95.44 96 LEU A O 1
ATOM 732 N N . ALA A 1 97 ? 3.420 11.548 -1.271 1.00 91.44 97 ALA A N 1
ATOM 733 C CA . ALA A 1 97 ? 4.473 10.568 -1.476 1.00 91.44 97 ALA A CA 1
ATOM 734 C C . ALA A 1 97 ? 5.599 11.127 -2.342 1.00 91.44 97 ALA A C 1
ATOM 736 O O . ALA A 1 97 ? 5.389 11.948 -3.230 1.00 91.44 97 ALA A O 1
ATOM 737 N N . ASN A 1 98 ? 6.808 10.613 -2.141 1.00 87.25 98 ASN A N 1
ATOM 738 C CA . ASN A 1 98 ? 7.976 10.938 -2.962 1.00 87.25 98 ASN A CA 1
ATOM 739 C C . ASN A 1 98 ? 8.148 10.020 -4.190 1.00 87.25 98 ASN A C 1
ATOM 741 O O . ASN A 1 98 ? 9.267 9.693 -4.584 1.00 87.25 98 ASN A O 1
ATOM 745 N N . GLY A 1 99 ? 7.035 9.567 -4.773 1.00 84.94 99 GLY A N 1
ATOM 746 C CA . GLY A 1 99 ? 6.997 8.626 -5.899 1.00 84.94 99 GLY A CA 1
ATOM 747 C C . GLY A 1 99 ? 6.808 7.156 -5.507 1.00 84.94 99 GLY A C 1
ATOM 748 O O . GLY A 1 99 ? 6.534 6.334 -6.377 1.00 84.94 99 GLY A O 1
ATOM 749 N N . GLY A 1 100 ? 6.905 6.818 -4.217 1.00 89.56 100 GLY A N 1
ATOM 750 C CA . GLY A 1 100 ? 6.476 5.515 -3.708 1.00 89.56 100 GLY A CA 1
ATOM 751 C C . GLY A 1 100 ? 4.951 5.397 -3.645 1.00 89.56 100 GLY A C 1
ATOM 752 O O . GLY A 1 100 ? 4.236 6.396 -3.562 1.00 89.56 100 GLY A O 1
ATOM 753 N N . LEU A 1 101 ? 4.440 4.167 -3.678 1.00 93.38 101 LEU A N 1
ATOM 754 C CA . LEU A 1 101 ? 3.005 3.920 -3.546 1.00 93.38 101 LEU A CA 1
ATOM 755 C C . LEU A 1 101 ? 2.575 4.092 -2.083 1.00 93.38 101 LEU A C 1
ATOM 757 O O . LEU A 1 101 ? 3.089 3.406 -1.196 1.00 93.38 101 LEU A O 1
ATOM 761 N N . SER A 1 102 ? 1.619 4.985 -1.844 1.00 94.38 102 SER A N 1
ATOM 762 C CA . SER A 1 102 ? 0.980 5.145 -0.540 1.00 94.38 102 SER A CA 1
ATOM 763 C C . SER A 1 102 ? -0.158 4.142 -0.380 1.00 94.38 102 SER A C 1
ATOM 765 O O . SER A 1 102 ? -0.772 3.704 -1.354 1.00 94.38 102 SER A O 1
ATOM 767 N N . ALA A 1 103 ? -0.450 3.759 0.860 1.00 95.81 103 ALA A N 1
ATOM 768 C CA . ALA A 1 103 ? -1.514 2.800 1.137 1.00 95.81 103 ALA A CA 1
ATOM 769 C C . ALA A 1 103 ? -2.121 3.003 2.523 1.00 95.81 103 ALA A C 1
ATOM 771 O O . ALA A 1 103 ? -1.405 3.237 3.499 1.00 95.81 103 ALA A O 1
ATOM 772 N N . ALA A 1 104 ? -3.432 2.818 2.632 1.00 97.25 104 ALA A N 1
ATOM 773 C CA . ALA A 1 104 ? -4.088 2.631 3.913 1.00 97.25 104 ALA A CA 1
ATOM 774 C C . ALA A 1 104 ? -3.799 1.224 4.449 1.00 97.25 104 ALA A C 1
ATOM 776 O O . ALA A 1 104 ? -3.981 0.239 3.738 1.00 97.25 104 ALA A O 1
ATOM 777 N N . ARG A 1 105 ? -3.383 1.134 5.714 1.00 96.69 105 ARG A N 1
ATOM 778 C CA . ARG A 1 105 ? -3.423 -0.082 6.529 1.00 96.69 105 ARG A CA 1
ATOM 779 C C . ARG A 1 105 ? -4.755 -0.075 7.272 1.00 96.69 105 ARG A C 1
ATOM 781 O O . ARG A 1 105 ? -4.901 0.663 8.243 1.00 96.69 105 ARG A O 1
ATOM 788 N N . ILE A 1 106 ? -5.711 -0.879 6.818 1.00 97.62 106 ILE A N 1
ATOM 789 C CA . ILE A 1 106 ? -7.038 -1.022 7.430 1.00 97.62 106 ILE A CA 1
ATOM 790 C C . ILE A 1 106 ? -7.058 -2.304 8.252 1.00 97.62 106 ILE A C 1
ATOM 792 O O . ILE A 1 106 ? -6.921 -3.394 7.700 1.00 97.62 106 ILE A O 1
ATOM 796 N N . VAL A 1 107 ? -7.217 -2.193 9.568 1.00 96.50 107 VAL A N 1
ATOM 797 C CA . VAL A 1 107 ? -7.335 -3.358 10.450 1.00 96.50 107 VAL A CA 1
ATOM 798 C C . VAL A 1 107 ? -8.804 -3.695 10.620 1.00 96.50 107 VAL A C 1
ATOM 800 O O . VAL A 1 107 ? -9.589 -2.870 11.093 1.00 96.50 107 VAL A O 1
ATOM 803 N N . THR A 1 108 ? -9.175 -4.914 10.252 1.00 95.88 108 THR A N 1
ATOM 804 C CA . THR A 1 108 ? -10.538 -5.421 10.386 1.00 95.88 108 THR A CA 1
ATOM 805 C C . THR A 1 108 ? -10.626 -6.483 11.472 1.00 95.88 108 THR A C 1
ATOM 807 O O . THR A 1 108 ? -9.699 -7.270 11.671 1.00 95.88 108 THR A O 1
ATOM 810 N N . GLY A 1 109 ? -11.757 -6.509 12.172 1.00 93.62 109 GLY A N 1
ATOM 811 C CA . GLY A 1 109 ? -12.129 -7.548 13.126 1.00 93.62 109 GLY A CA 1
ATOM 812 C C . GLY A 1 109 ? -13.365 -8.294 12.654 1.00 93.62 109 GLY A C 1
ATOM 813 O O . GLY A 1 109 ? -14.310 -7.662 12.184 1.00 93.62 109 GLY A O 1
ATOM 814 N N . MET A 1 110 ? -13.364 -9.617 12.800 1.00 91.50 110 MET A N 1
ATOM 815 C CA . MET A 1 110 ? -14.507 -10.467 12.476 1.00 91.50 110 MET A CA 1
ATOM 816 C C . MET A 1 110 ? -15.231 -10.903 13.746 1.00 91.50 110 MET A C 1
ATOM 818 O O . MET A 1 110 ? -14.636 -11.559 14.606 1.00 91.50 110 MET A O 1
ATOM 822 N N . ASN A 1 111 ? -16.521 -10.584 13.831 1.00 85.06 111 ASN A N 1
ATOM 823 C CA . ASN A 1 111 ? -17.361 -10.991 14.952 1.00 85.06 111 ASN A CA 1
ATOM 824 C C . ASN A 1 111 ? -17.782 -12.471 14.882 1.00 85.06 111 ASN A C 1
ATOM 826 O O . ASN A 1 111 ? -17.484 -13.189 13.921 1.00 85.06 111 ASN A O 1
ATOM 830 N N . ALA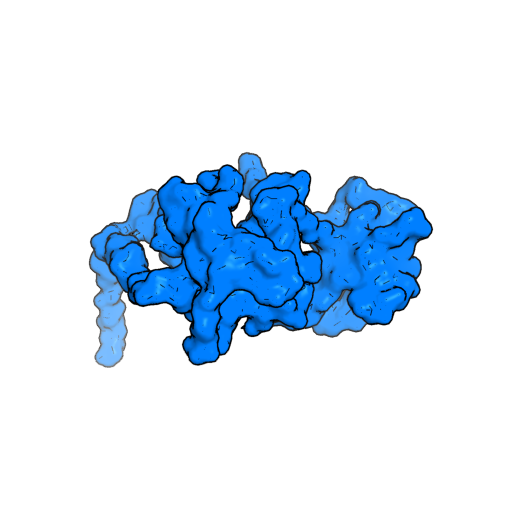 A 1 112 ? -18.489 -12.945 15.913 1.00 80.81 112 ALA A N 1
ATOM 831 C CA . ALA A 1 112 ? -18.976 -14.324 15.978 1.00 80.81 112 ALA A CA 1
ATOM 832 C C . ALA A 1 112 ? -19.939 -14.681 14.831 1.00 80.81 112 ALA A C 1
ATOM 834 O O . ALA A 1 112 ? -19.942 -15.819 14.371 1.00 80.81 112 ALA A O 1
ATOM 835 N N . GLY A 1 113 ? -20.698 -13.703 14.330 1.00 81.56 113 GLY A N 1
ATOM 836 C CA . GLY A 1 113 ? -21.609 -13.864 13.194 1.00 81.56 113 GLY A CA 1
ATOM 837 C C . GLY A 1 113 ? -20.928 -13.894 11.820 1.00 81.56 113 GLY A C 1
ATOM 838 O O . GLY A 1 113 ? -21.623 -13.980 10.813 1.00 81.56 113 GLY A O 1
ATOM 839 N N . GLY A 1 114 ? -19.594 -13.797 11.751 1.00 83.62 114 GLY A N 1
ATOM 840 C CA . GLY A 1 114 ? -18.839 -13.812 10.493 1.00 83.62 114 GLY A CA 1
ATOM 841 C C . GLY A 1 114 ? -18.820 -12.475 9.743 1.00 83.62 114 GLY A C 1
ATOM 842 O O . GLY A 1 114 ? -18.341 -12.413 8.611 1.00 83.62 114 GLY A O 1
ATOM 843 N N . SER A 1 115 ? -19.310 -11.398 10.360 1.00 87.12 115 SER A N 1
ATOM 844 C CA . SER A 1 115 ? -19.256 -10.049 9.797 1.00 87.12 115 SER A CA 1
ATOM 845 C C . SER A 1 115 ? -17.943 -9.367 10.173 1.00 87.12 115 SER A C 1
ATOM 847 O O . SER A 1 115 ? -17.559 -9.339 11.346 1.00 87.12 115 SER A O 1
ATOM 849 N N . ALA A 1 116 ? -17.251 -8.821 9.174 1.00 92.94 116 ALA A N 1
ATOM 850 C CA . ALA A 1 116 ? -16.025 -8.061 9.365 1.00 92.94 116 ALA A CA 1
ATOM 851 C C . ALA A 1 116 ? -16.320 -6.557 9.438 1.00 92.94 116 ALA A C 1
ATOM 853 O O . ALA A 1 116 ? -17.093 -6.036 8.634 1.00 92.94 116 ALA A O 1
ATOM 854 N N . ARG A 1 117 ? -15.667 -5.856 10.369 1.00 93.31 117 ARG A N 1
ATOM 855 C CA . ARG A 1 117 ? -15.720 -4.391 10.496 1.00 93.31 117 ARG A CA 1
ATOM 856 C C . ARG A 1 117 ? -14.324 -3.792 10.596 1.00 93.31 117 ARG A C 1
ATOM 858 O O . ARG A 1 117 ? -13.437 -4.403 11.191 1.00 93.31 117 ARG A O 1
ATOM 865 N N . CYS A 1 118 ? -14.136 -2.591 10.057 1.00 95.12 118 CYS A N 1
ATOM 866 C CA . CYS A 1 118 ? -12.929 -1.802 10.291 1.00 95.12 118 CYS A CA 1
ATOM 867 C C . CYS A 1 118 ? -12.875 -1.349 11.755 1.00 95.12 118 CYS A C 1
ATOM 869 O O . CYS A 1 118 ? -13.857 -0.827 12.276 1.00 95.12 118 CYS A O 1
ATOM 871 N N . LEU A 1 119 ? -11.732 -1.557 12.405 1.00 94.12 119 LEU A N 1
ATOM 872 C CA . LEU A 1 119 ? -11.504 -1.207 13.810 1.00 94.12 119 LEU A CA 1
ATOM 873 C C . LEU A 1 119 ? -10.597 0.005 13.953 1.00 94.12 119 LEU A C 1
ATOM 875 O O . LEU A 1 119 ? -10.804 0.843 14.818 1.00 94.12 119 LEU A O 1
ATOM 879 N N . VAL A 1 120 ? -9.574 0.083 13.109 1.00 95.12 120 VAL A N 1
ATOM 880 C CA . VAL A 1 120 ? -8.592 1.159 13.124 1.00 95.12 120 VAL A CA 1
ATOM 881 C C . VAL A 1 120 ? -7.899 1.202 11.771 1.00 95.12 120 VAL A C 1
ATOM 883 O O . VAL A 1 120 ? -7.757 0.175 11.098 1.00 95.12 120 VAL A O 1
ATOM 886 N N . ALA A 1 121 ? -7.445 2.382 11.372 1.00 96.25 121 ALA A N 1
ATOM 887 C CA . ALA A 1 121 ? -6.667 2.524 10.163 1.00 96.25 121 ALA A CA 1
ATOM 888 C C . ALA A 1 121 ? -5.584 3.590 10.285 1.00 96.25 121 ALA A C 1
ATOM 890 O O . ALA A 1 121 ? -5.688 4.554 11.052 1.00 96.25 121 ALA A O 1
ATOM 891 N N . SER A 1 122 ? -4.540 3.407 9.486 1.00 96.25 122 SER A N 1
ATOM 892 C CA . SER A 1 122 ? -3.529 4.425 9.249 1.00 96.25 122 SER A CA 1
ATOM 893 C C . SER A 1 122 ? -3.209 4.543 7.766 1.00 96.25 122 SER A C 1
ATOM 895 O O . SER A 1 122 ? -3.339 3.584 7.009 1.00 96.25 122 SER A O 1
ATOM 897 N N . TYR A 1 123 ? -2.796 5.730 7.336 1.00 97.19 123 TYR A N 1
ATOM 898 C CA . TYR A 1 123 ? -2.376 6.005 5.972 1.00 97.19 123 TYR A CA 1
ATOM 899 C C . TYR A 1 123 ? -0.857 6.109 5.902 1.00 97.19 123 TYR A C 1
ATOM 901 O O . TYR A 1 123 ? -0.253 6.956 6.565 1.00 97.19 123 TYR A O 1
ATOM 909 N N . LYS A 1 124 ? -0.247 5.221 5.116 1.00 94.88 124 LYS A N 1
ATOM 910 C CA . LYS A 1 124 ? 1.201 5.092 4.963 1.00 94.88 124 LYS A CA 1
ATOM 911 C C . LYS A 1 124 ? 1.665 5.880 3.750 1.00 94.88 124 LYS A C 1
ATOM 913 O O . LYS A 1 124 ? 1.114 5.718 2.665 1.00 94.88 124 LYS A O 1
ATOM 918 N N . MET A 1 125 ? 2.709 6.669 3.952 1.00 94.25 125 MET A N 1
ATOM 919 C CA . MET A 1 125 ? 3.273 7.592 2.972 1.00 94.25 125 MET A CA 1
ATOM 920 C C . MET A 1 125 ? 4.778 7.365 2.834 1.00 94.25 125 MET A C 1
ATOM 922 O O . MET A 1 125 ? 5.476 7.132 3.830 1.00 94.25 125 MET A O 1
ATOM 926 N N . SER A 1 126 ? 5.290 7.444 1.607 1.00 90.81 126 SER A N 1
ATOM 927 C CA . SER A 1 126 ? 6.713 7.263 1.322 1.00 90.81 126 SER A CA 1
ATOM 928 C C . SER A 1 126 ? 7.491 8.568 1.540 1.00 90.81 126 SER A C 1
ATOM 930 O O . SER A 1 126 ? 7.119 9.603 0.998 1.00 90.81 126 SER A O 1
ATOM 932 N N . TRP A 1 127 ? 8.587 8.521 2.312 1.00 85.00 127 TRP A N 1
ATOM 933 C CA . TRP A 1 127 ? 9.380 9.718 2.651 1.00 85.00 127 TRP A CA 1
ATOM 934 C C . TRP A 1 127 ? 10.888 9.595 2.391 1.00 85.00 127 TRP A C 1
ATOM 936 O O . TRP A 1 127 ? 11.489 10.499 1.852 1.00 85.00 127 TRP A O 1
ATOM 946 N N . ARG A 1 128 ? 11.577 8.516 2.766 1.00 81.12 128 ARG A N 1
ATOM 947 C CA . ARG A 1 128 ? 13.039 8.393 2.497 1.00 81.12 128 ARG A CA 1
ATOM 948 C C . ARG A 1 128 ? 13.399 7.224 1.597 1.00 81.12 128 ARG A C 1
ATOM 950 O O . ARG A 1 128 ? 14.567 6.924 1.379 1.00 81.12 128 ARG A O 1
ATOM 957 N N . SER A 1 129 ? 12.378 6.525 1.136 1.00 76.69 129 SER A N 1
ATOM 958 C CA . SER A 1 129 ? 12.465 5.358 0.281 1.00 76.69 129 SER A CA 1
ATOM 959 C C . SER A 1 129 ? 11.166 5.278 -0.499 1.00 76.69 129 SER A C 1
ATOM 961 O O . SER A 1 129 ? 10.103 5.503 0.074 1.00 76.69 129 SER A O 1
ATOM 963 N N . GLN A 1 130 ? 11.265 4.959 -1.786 1.00 74.31 130 GLN A N 1
ATOM 964 C CA . GLN A 1 130 ? 10.110 4.767 -2.667 1.00 74.31 130 GLN A CA 1
ATOM 965 C C . GLN A 1 130 ? 9.618 3.312 -2.673 1.00 74.31 130 GLN A C 1
ATOM 967 O O . GLN A 1 130 ? 8.531 3.031 -3.166 1.00 74.31 130 GLN A O 1
ATOM 972 N N . THR A 1 131 ? 10.410 2.379 -2.136 1.00 68.38 131 THR A N 1
ATOM 973 C CA . THR A 1 131 ? 10.123 0.935 -2.174 1.00 68.38 131 THR A CA 1
ATOM 974 C C . THR A 1 131 ? 9.894 0.321 -0.799 1.00 68.38 131 THR A C 1
ATOM 976 O O . THR A 1 131 ? 9.321 -0.764 -0.706 1.00 68.38 131 THR A O 1
ATOM 979 N N . THR A 1 132 ? 10.331 0.985 0.276 1.00 64.06 132 THR A N 1
ATOM 980 C CA . THR A 1 132 ? 10.236 0.459 1.641 1.00 64.06 132 THR A CA 1
ATOM 981 C C . THR A 1 132 ? 9.477 1.405 2.561 1.00 64.06 132 THR A C 1
ATOM 983 O O . THR A 1 132 ? 9.773 2.594 2.669 1.00 64.06 132 THR A O 1
ATOM 986 N N . ASN A 1 133 ? 8.528 0.842 3.310 1.00 61.62 133 ASN A N 1
ATOM 987 C CA . ASN A 1 133 ? 7.703 1.598 4.255 1.00 61.62 133 ASN A CA 1
ATOM 988 C C . ASN A 1 133 ? 8.377 1.785 5.626 1.00 61.62 133 ASN A C 1
ATOM 990 O O . ASN A 1 133 ? 7.899 2.564 6.445 1.00 61.62 133 ASN A O 1
ATOM 994 N N . THR A 1 134 ? 9.509 1.120 5.888 1.00 61.69 134 THR A N 1
ATOM 995 C CA . THR A 1 134 ? 10.250 1.215 7.164 1.00 61.69 134 THR A CA 1
ATOM 996 C C . THR A 1 134 ? 10.832 2.603 7.429 1.00 61.69 134 THR A C 1
ATOM 998 O O . THR A 1 134 ? 11.135 2.938 8.573 1.00 61.69 134 THR A O 1
ATOM 1001 N N . LEU A 1 135 ? 10.976 3.418 6.383 1.00 73.62 135 LEU A N 1
ATOM 1002 C CA . LEU A 1 135 ? 11.440 4.803 6.462 1.00 73.62 135 LEU A CA 1
ATOM 1003 C C . LEU A 1 135 ? 10.337 5.817 6.114 1.00 73.62 135 LEU A C 1
ATOM 1005 O O . LEU A 1 135 ? 10.635 6.986 5.863 1.00 73.62 135 LEU A O 1
ATOM 1009 N N . GLY A 1 136 ? 9.086 5.359 6.052 1.00 86.69 136 GLY A N 1
ATOM 1010 C CA . GLY A 1 136 ? 7.926 6.171 5.711 1.00 86.69 136 GLY A CA 1
ATOM 1011 C C . GLY A 1 136 ? 7.300 6.886 6.906 1.00 86.69 136 GLY A C 1
ATOM 1012 O O . GLY A 1 136 ? 7.823 6.899 8.028 1.00 86.69 136 GLY A O 1
ATOM 1013 N N . LEU A 1 137 ? 6.145 7.478 6.632 1.00 93.56 137 LEU A N 1
ATOM 1014 C CA . LEU A 1 137 ? 5.276 8.136 7.596 1.00 93.56 137 LEU A CA 1
ATOM 1015 C C . LEU A 1 137 ? 3.932 7.417 7.678 1.00 93.56 137 LEU A C 1
ATOM 1017 O O . LEU A 1 137 ? 3.498 6.785 6.719 1.00 93.56 137 LEU A O 1
ATOM 1021 N N . SER A 1 138 ? 3.272 7.540 8.824 1.00 95.00 138 SER A N 1
ATOM 1022 C CA . SER A 1 138 ? 1.944 6.987 9.074 1.00 95.00 138 SER A CA 1
ATOM 1023 C C . SER A 1 138 ? 1.062 8.032 9.741 1.00 95.00 138 SER A C 1
ATOM 1025 O O . SER A 1 138 ? 1.461 8.581 10.769 1.00 95.00 138 SER A O 1
ATOM 1027 N N . ALA A 1 139 ? -0.109 8.314 9.177 1.00 96.56 139 ALA A N 1
ATOM 1028 C CA . ALA A 1 139 ? -1.123 9.190 9.766 1.00 96.56 139 ALA A CA 1
ATOM 1029 C C . ALA A 1 139 ? -2.338 8.374 10.210 1.00 96.56 139 ALA A C 1
ATOM 1031 O O . ALA A 1 139 ? -2.705 7.416 9.537 1.00 96.56 139 ALA A O 1
ATOM 1032 N N . ALA A 1 140 ? -2.976 8.743 11.320 1.00 95.88 140 ALA A N 1
ATOM 1033 C CA . ALA A 1 140 ? -4.261 8.155 11.690 1.00 95.88 140 ALA A CA 1
ATOM 1034 C C . ALA A 1 140 ? -5.318 8.525 10.644 1.00 95.88 140 ALA A C 1
ATOM 1036 O O . ALA A 1 140 ? -5.264 9.625 10.092 1.00 95.88 140 ALA A O 1
ATOM 1037 N N . VAL A 1 141 ? -6.265 7.623 10.394 1.00 97.62 141 VAL A N 1
ATOM 1038 C CA . VAL A 1 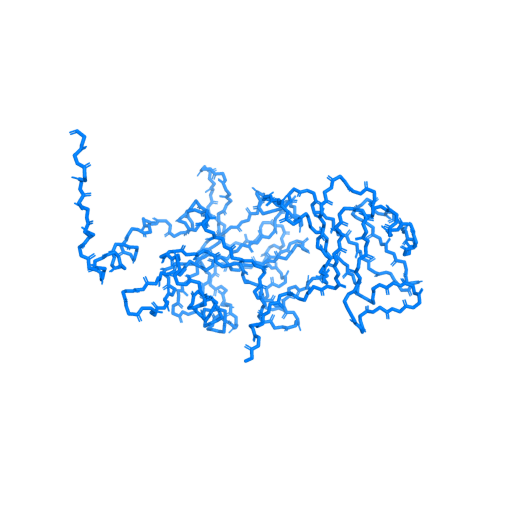141 ? -7.436 7.898 9.558 1.00 97.62 141 VAL A CA 1
ATOM 1039 C C . VAL A 1 141 ? -8.669 7.893 10.449 1.00 97.62 141 VAL A C 1
ATOM 1041 O O . VAL A 1 141 ? -8.950 6.895 11.110 1.00 97.62 141 VAL A O 1
ATOM 1044 N N . ASP A 1 142 ? -9.411 8.996 10.453 1.00 96.62 142 ASP A N 1
ATOM 1045 C CA . ASP A 1 142 ? -10.742 9.047 11.045 1.00 96.62 142 ASP A CA 1
ATOM 1046 C C . ASP A 1 142 ? -11.681 8.124 10.258 1.00 96.62 142 ASP A C 1
ATOM 1048 O O . ASP A 1 142 ? -11.925 8.343 9.071 1.00 96.62 142 ASP A O 1
ATOM 1052 N N . LEU A 1 143 ? -12.181 7.063 10.897 1.00 95.62 143 LEU A N 1
ATOM 1053 C CA . LEU A 1 143 ? -12.920 6.011 10.193 1.00 95.62 143 LEU A CA 1
ATOM 1054 C C . LEU A 1 143 ? -14.225 6.499 9.545 1.00 95.62 143 LEU A C 1
ATOM 1056 O O . LEU A 1 143 ? -14.489 6.068 8.422 1.00 95.62 143 LEU A O 1
ATOM 1060 N N . PRO A 1 144 ? -15.036 7.371 10.180 1.00 96.31 144 PRO A N 1
ATOM 1061 C CA . PRO A 1 144 ? -16.255 7.872 9.551 1.00 96.31 144 PRO A CA 1
ATOM 1062 C C . PRO A 1 144 ? -16.001 8.764 8.333 1.00 96.31 144 PRO A C 1
ATOM 1064 O O . PRO A 1 144 ? -16.788 8.725 7.389 1.00 96.31 144 PRO A O 1
ATOM 1067 N N . THR A 1 145 ? -14.939 9.577 8.345 1.00 97.31 145 THR A N 1
ATOM 1068 C CA . THR A 1 145 ? -14.742 10.620 7.322 1.00 97.31 145 THR A CA 1
ATOM 1069 C C . THR A 1 145 ? -13.591 10.369 6.354 1.00 97.31 145 THR A C 1
ATOM 1071 O O . THR A 1 145 ? -13.501 11.063 5.347 1.00 97.31 145 THR A O 1
ATOM 1074 N N . GLY A 1 146 ? -12.688 9.429 6.639 1.00 97.9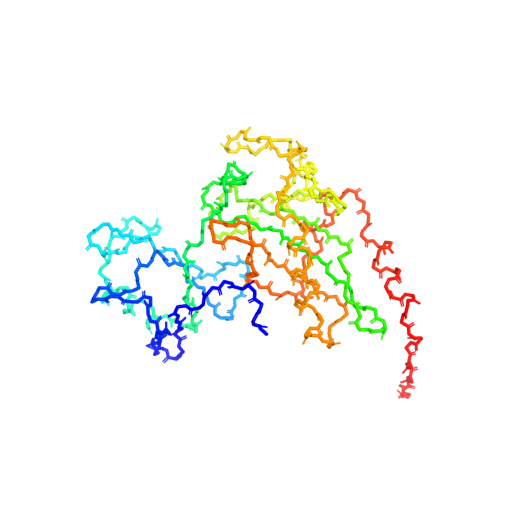4 146 GLY A N 1
ATOM 1075 C CA . GLY A 1 146 ? -11.463 9.228 5.861 1.00 97.94 146 GLY A CA 1
ATOM 1076 C C . GLY A 1 146 ? -10.434 10.346 6.036 1.00 97.94 146 GLY A C 1
ATOM 1077 O O . GLY A 1 146 ? -9.525 10.485 5.215 1.00 97.94 146 GLY A O 1
ATOM 1078 N N . ARG A 1 147 ? -10.581 11.185 7.070 1.00 98.50 147 ARG A N 1
ATOM 1079 C CA . ARG A 1 147 ? -9.716 12.344 7.303 1.00 98.50 147 ARG A CA 1
ATOM 1080 C C . ARG A 1 147 ? -8.419 11.946 8.002 1.00 98.50 147 ARG A C 1
ATOM 1082 O O . ARG A 1 147 ? -8.436 11.262 9.020 1.00 98.50 147 ARG A O 1
ATOM 1089 N N . LEU A 1 148 ? -7.296 12.430 7.485 1.00 98.50 148 LEU A N 1
ATOM 1090 C CA . LEU A 1 148 ? -5.972 12.186 8.035 1.00 98.50 148 LEU A CA 1
ATOM 1091 C C . LEU A 1 148 ? -5.677 13.090 9.237 1.00 98.50 148 LEU A C 1
ATOM 1093 O O . LEU A 1 148 ? -5.920 14.301 9.215 1.00 98.50 148 LEU A O 1
ATOM 1097 N N . GLY A 1 149 ? -5.096 12.492 10.274 1.00 97.38 149 GLY A N 1
ATOM 1098 C CA . GLY A 1 149 ? -4.479 13.195 11.395 1.00 97.38 149 GLY A CA 1
ATOM 1099 C C . GLY A 1 149 ? -3.029 13.607 11.118 1.00 97.38 149 GLY A C 1
ATOM 1100 O O . GLY A 1 149 ? -2.559 13.618 9.980 1.00 97.38 149 GLY A O 1
ATOM 1101 N N . ARG A 1 150 ? -2.286 13.923 12.186 1.00 95.88 150 ARG A N 1
ATOM 1102 C CA . ARG A 1 150 ? -0.830 14.131 12.102 1.00 95.88 150 ARG A CA 1
ATOM 1103 C C . ARG A 1 150 ? -0.130 12.830 11.720 1.00 95.88 150 ARG A C 1
ATOM 1105 O O . ARG A 1 150 ? -0.522 11.752 12.167 1.00 95.88 150 ARG A O 1
ATOM 1112 N N . ALA A 1 151 ? 0.945 12.941 10.947 1.00 95.50 151 ALA A N 1
ATOM 1113 C CA . ALA A 1 151 ? 1.775 11.799 10.597 1.00 95.50 151 ALA A CA 1
ATOM 1114 C C . ALA A 1 151 ? 2.962 11.615 11.543 1.00 95.50 151 ALA A C 1
ATOM 1116 O O . ALA A 1 151 ? 3.491 12.572 12.099 1.00 95.50 151 ALA A O 1
ATOM 1117 N N . TYR A 1 152 ? 3.439 10.382 11.670 1.00 94.31 152 TYR A N 1
ATOM 1118 C CA . TYR A 1 152 ? 4.593 10.026 12.487 1.00 94.31 152 TYR A CA 1
ATOM 1119 C C . TYR A 1 152 ? 5.473 9.023 11.744 1.00 94.31 152 TYR A C 1
ATOM 1121 O O . TYR A 1 152 ? 4.970 8.160 11.030 1.00 94.31 152 TYR A O 1
ATOM 1129 N N . SER A 1 153 ? 6.791 9.096 11.941 1.00 91.00 153 SER A N 1
ATOM 1130 C CA . SER A 1 153 ? 7.694 8.030 11.481 1.00 91.00 153 SER A CA 1
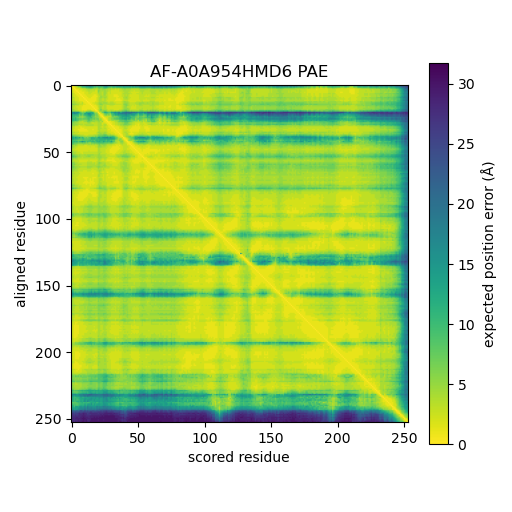ATOM 1131 C C . SER A 1 153 ? 7.683 6.833 12.438 1.00 91.00 153 SER A C 1
ATOM 1133 O O . SER A 1 153 ? 7.206 6.937 13.573 1.00 91.00 153 SER A O 1
ATOM 1135 N N . TYR A 1 154 ? 8.296 5.720 12.027 1.00 82.88 154 TYR A N 1
ATOM 1136 C CA . TYR A 1 154 ? 8.451 4.520 12.861 1.00 82.88 154 TYR A CA 1
ATOM 1137 C C . TYR A 1 154 ? 9.358 4.729 14.094 1.00 82.88 154 TYR A C 1
ATOM 1139 O O . TYR A 1 154 ? 9.331 3.938 15.033 1.00 82.88 154 TYR A O 1
ATOM 1147 N N . ARG A 1 155 ? 10.169 5.800 14.139 1.00 84.00 155 ARG A N 1
ATOM 1148 C CA . ARG A 1 155 ? 11.080 6.054 15.273 1.00 84.00 155 ARG A CA 1
ATOM 1149 C C . ARG A 1 155 ? 10.288 6.347 16.545 1.00 84.00 155 ARG A C 1
ATOM 1151 O O . ARG A 1 155 ? 9.447 7.236 16.477 1.00 84.00 155 ARG A O 1
ATOM 1158 N N . PRO A 1 156 ? 10.561 5.715 17.700 1.00 79.56 156 PRO A N 1
ATOM 1159 C CA . PRO A 1 156 ? 9.792 5.946 18.929 1.00 79.56 156 PRO A CA 1
ATOM 1160 C C . PRO A 1 156 ? 9.661 7.434 19.284 1.00 79.56 156 PRO A C 1
ATOM 1162 O O . PRO A 1 156 ? 8.558 7.946 19.455 1.00 79.56 156 PRO A O 1
ATOM 1165 N N . THR A 1 157 ? 10.781 8.154 19.253 1.00 80.06 157 THR A N 1
ATOM 1166 C CA . THR A 1 157 ? 10.869 9.597 19.476 1.00 80.06 157 THR A CA 1
ATOM 1167 C C . THR A 1 157 ? 10.818 10.338 18.139 1.00 80.06 157 THR A C 1
ATOM 1169 O O . THR A 1 157 ? 11.835 10.660 17.529 1.00 80.06 157 THR A O 1
ATOM 1172 N N . CYS A 1 158 ? 9.612 10.573 17.629 1.00 81.06 158 CYS A N 1
ATOM 1173 C CA . CYS A 1 158 ? 9.411 11.364 16.417 1.00 81.06 158 CYS A CA 1
ATOM 1174 C C . CYS A 1 158 ? 8.364 12.442 16.687 1.00 81.06 158 CYS A C 1
ATOM 1176 O O . CYS A 1 158 ? 7.269 12.071 17.121 1.00 81.06 158 CYS A O 1
ATOM 1178 N N . PRO A 1 159 ? 8.645 13.727 16.400 1.00 87.06 159 PRO A N 1
ATOM 1179 C CA . PRO A 1 159 ? 7.595 14.734 16.400 1.00 87.06 159 PRO A CA 1
ATOM 1180 C C . PRO A 1 159 ? 6.546 14.380 15.339 1.00 87.06 159 PRO A C 1
ATOM 1182 O O . PRO A 1 159 ? 6.862 13.744 14.328 1.00 87.06 159 PRO A O 1
ATOM 1185 N N . GLY A 1 160 ? 5.296 14.764 15.584 1.00 92.94 160 GLY A N 1
ATOM 1186 C CA . GLY A 1 160 ? 4.239 14.622 14.588 1.00 92.94 160 GLY A CA 1
ATOM 1187 C C . GLY A 1 160 ? 4.413 15.643 13.465 1.00 92.94 160 GLY A C 1
ATOM 1188 O O . GLY A 1 160 ? 4.836 16.773 13.715 1.00 92.94 160 GLY A O 1
ATOM 1189 N N . PHE A 1 161 ? 4.024 15.278 12.252 1.00 95.69 161 PHE A N 1
ATOM 1190 C CA . PHE A 1 161 ? 4.114 16.110 11.059 1.00 95.69 161 PHE A CA 1
ATOM 1191 C C . PHE A 1 161 ? 2.720 16.489 10.558 1.00 95.69 161 PHE A C 1
ATOM 1193 O O . PHE A 1 161 ? 1.890 15.618 10.304 1.00 95.69 161 PHE A O 1
ATOM 1200 N N . ASP A 1 162 ? 2.489 17.789 10.382 1.00 97.75 162 ASP A N 1
ATOM 1201 C CA . ASP A 1 162 ? 1.270 18.322 9.751 1.00 97.75 162 ASP A CA 1
ATOM 1202 C C . ASP A 1 162 ? 1.377 18.332 8.220 1.00 97.75 162 ASP A C 1
ATOM 1204 O O . ASP A 1 162 ? 0.369 18.340 7.512 1.00 97.75 162 ASP A O 1
ATOM 1208 N N . ARG A 1 163 ? 2.614 18.325 7.710 1.00 97.50 163 ARG A N 1
ATOM 1209 C CA . ARG A 1 163 ? 2.960 18.325 6.290 1.00 97.50 163 ARG A CA 1
ATOM 1210 C C . ARG A 1 163 ? 3.948 17.215 5.973 1.00 97.50 163 ARG A C 1
ATOM 1212 O O . ARG A 1 163 ? 4.778 16.869 6.814 1.00 97.50 163 ARG A O 1
ATOM 1219 N N . HIS A 1 164 ? 3.899 16.703 4.751 1.00 96.50 164 HIS A N 1
ATOM 1220 C CA . HIS A 1 164 ? 4.874 15.740 4.271 1.00 96.50 164 HIS A CA 1
ATOM 1221 C C . HIS A 1 164 ? 6.258 16.415 4.186 1.00 96.50 164 HIS A C 1
ATOM 1223 O O . HIS A 1 164 ? 6.379 17.440 3.515 1.00 96.50 164 HIS A O 1
ATOM 1229 N N . PRO A 1 165 ? 7.306 15.910 4.867 1.00 93.62 165 PRO A N 1
ATOM 1230 C CA . PRO A 1 165 ? 8.546 16.668 5.040 1.00 93.62 165 PRO A CA 1
ATOM 1231 C C . PRO A 1 165 ? 9.355 16.865 3.757 1.00 93.62 165 PRO A C 1
ATOM 1233 O O . PRO A 1 165 ? 10.213 17.739 3.722 1.00 93.62 165 PRO A O 1
ATOM 1236 N N . GLU A 1 166 ? 9.123 16.045 2.730 1.00 93.25 166 GLU A N 1
ATOM 1237 C CA . GLU A 1 166 ? 9.820 16.165 1.443 1.00 93.25 166 GLU A CA 1
ATOM 1238 C C . GLU A 1 166 ? 9.014 16.951 0.406 1.00 93.25 166 GLU A C 1
ATOM 1240 O O . GLU A 1 166 ? 9.576 17.773 -0.307 1.00 93.25 166 GLU A O 1
ATOM 1245 N N . THR A 1 167 ? 7.698 16.746 0.338 1.00 95.12 167 THR A N 1
ATOM 1246 C CA . THR A 1 167 ? 6.848 17.375 -0.694 1.00 95.12 167 THR A CA 1
ATOM 1247 C C . THR A 1 167 ? 6.182 18.664 -0.209 1.00 95.12 167 THR A C 1
ATOM 1249 O O . THR A 1 167 ? 5.676 19.440 -1.012 1.00 95.12 167 THR A O 1
ATOM 1252 N N . GLY A 1 168 ? 6.145 18.908 1.105 1.00 96.56 168 GLY A N 1
ATOM 1253 C CA . GLY A 1 168 ? 5.491 20.066 1.721 1.00 96.56 168 GLY A CA 1
ATOM 1254 C C . GLY A 1 168 ? 3.957 20.006 1.752 1.00 96.56 168 GLY A C 1
ATOM 1255 O O . GLY A 1 168 ? 3.329 20.883 2.358 1.00 96.56 168 GLY A O 1
ATOM 1256 N N . ALA A 1 169 ? 3.348 18.980 1.150 1.00 97.31 169 ALA A N 1
ATOM 1257 C CA . ALA A 1 169 ? 1.901 18.793 1.082 1.00 97.31 169 ALA A CA 1
ATOM 1258 C C . ALA A 1 169 ? 1.271 18.682 2.478 1.00 97.31 169 ALA A C 1
ATOM 1260 O O . ALA A 1 169 ? 1.867 18.114 3.394 1.00 97.31 169 ALA A O 1
ATOM 1261 N N . PHE A 1 170 ? 0.065 19.224 2.659 1.00 97.38 170 PHE A N 1
ATOM 1262 C CA . PHE A 1 170 ? -0.664 19.092 3.922 1.00 97.38 170 PHE A CA 1
ATOM 1263 C C . PHE A 1 170 ? -1.179 17.666 4.107 1.00 97.38 170 PHE A C 1
ATOM 1265 O O . PHE A 1 170 ? -1.906 17.141 3.264 1.00 97.38 170 PHE A O 1
ATOM 1272 N N . ILE A 1 171 ? -0.822 17.077 5.248 1.00 98.00 171 ILE A N 1
ATOM 1273 C CA . ILE A 1 171 ? -1.318 15.775 5.687 1.00 98.00 171 ILE A CA 1
ATOM 1274 C C . ILE A 1 171 ? -2.556 15.988 6.549 1.00 98.00 171 ILE A C 1
ATOM 1276 O O . ILE A 1 171 ? -3.613 15.433 6.264 1.00 98.00 171 ILE A O 1
ATOM 1280 N N . ILE A 1 172 ? -2.431 16.804 7.600 1.00 97.50 172 ILE A N 1
ATOM 1281 C CA . ILE A 1 172 ? -3.510 16.978 8.567 1.00 97.50 172 ILE A CA 1
ATOM 1282 C C . ILE A 1 172 ? -4.748 17.565 7.887 1.00 97.50 172 ILE A C 1
ATOM 1284 O O . ILE A 1 172 ? -4.682 18.556 7.162 1.00 97.50 172 ILE A O 1
ATOM 1288 N N . GLY A 1 173 ? -5.893 16.931 8.118 1.00 97.19 173 GLY A N 1
ATOM 1289 C CA . GLY A 1 173 ? -7.163 17.354 7.553 1.00 97.19 173 GLY A CA 1
ATOM 1290 C C . GLY A 1 173 ? -7.405 16.916 6.108 1.00 97.19 173 GLY A C 1
ATOM 1291 O O . GLY A 1 173 ? -8.530 17.111 5.645 1.00 97.19 173 GLY A O 1
ATOM 1292 N N . ARG A 1 174 ? -6.431 16.299 5.420 1.00 97.88 174 ARG A N 1
ATOM 1293 C CA . ARG A 1 174 ? -6.645 15.690 4.097 1.00 97.88 174 ARG A CA 1
ATOM 1294 C C . ARG A 1 174 ? -7.720 14.612 4.201 1.00 97.88 174 ARG A C 1
ATOM 1296 O O . ARG A 1 174 ? -7.691 13.823 5.136 1.00 97.88 174 ARG A O 1
ATOM 1303 N N . VAL A 1 175 ? -8.647 14.566 3.252 1.00 98.06 175 VAL A N 1
ATOM 1304 C CA . VAL A 1 175 ? -9.672 13.516 3.169 1.00 98.06 175 VAL A CA 1
ATOM 1305 C C . VAL A 1 175 ? -9.295 12.561 2.044 1.00 98.06 175 VAL A C 1
ATOM 1307 O O . VAL A 1 175 ? -8.992 13.012 0.943 1.00 98.06 175 VAL A O 1
ATOM 1310 N N . LEU A 1 176 ? -9.293 11.259 2.327 1.00 98.00 176 LEU A N 1
ATOM 1311 C CA . LEU A 1 176 ? -9.129 10.220 1.311 1.00 98.00 176 LEU A CA 1
ATOM 1312 C C . LEU A 1 176 ? -10.464 10.057 0.565 1.00 98.00 176 LEU A C 1
ATOM 1314 O O . LEU A 1 176 ? -11.438 9.604 1.161 1.00 98.00 176 LEU A O 1
ATOM 1318 N N . ALA A 1 177 ? -10.529 10.457 -0.709 1.00 95.75 177 ALA A N 1
ATOM 1319 C CA . ALA A 1 177 ? -11.792 10.578 -1.448 1.00 95.75 177 ALA A CA 1
ATOM 1320 C C . ALA A 1 177 ? -12.598 9.266 -1.518 1.00 95.75 177 ALA A C 1
ATOM 1322 O O . ALA A 1 177 ? -13.790 9.264 -1.228 1.00 95.75 177 ALA A O 1
ATOM 1323 N N . GLU A 1 178 ? -11.937 8.145 -1.819 1.00 97.12 178 GLU A N 1
ATOM 1324 C CA . GLU A 1 178 ? -12.562 6.816 -1.964 1.00 97.12 178 GLU A CA 1
ATOM 1325 C C . GLU A 1 178 ? -12.462 5.978 -0.669 1.00 97.12 178 GLU A C 1
ATOM 1327 O O . GLU A 1 178 ? -12.257 4.758 -0.677 1.00 97.12 178 GLU A O 1
ATOM 1332 N N . TRP A 1 179 ? -12.486 6.640 0.493 1.00 98.50 179 TRP A N 1
ATOM 1333 C CA . TRP A 1 179 ? -12.249 5.978 1.779 1.00 98.50 179 TRP A CA 1
ATOM 1334 C C . TRP A 1 179 ? -13.264 4.873 2.076 1.00 98.50 179 TRP A C 1
ATOM 1336 O O . TRP A 1 179 ? -12.905 3.798 2.567 1.00 98.50 179 TRP A O 1
ATOM 1346 N N . LYS A 1 180 ? -14.538 5.122 1.764 1.00 98.25 180 LYS A N 1
ATOM 1347 C CA . LYS A 1 180 ? -15.608 4.157 2.008 1.00 98.25 180 LYS A CA 1
ATOM 1348 C C . LYS A 1 180 ? -15.393 2.884 1.191 1.00 98.25 180 LYS A C 1
ATOM 1350 O O . LYS A 1 180 ? -15.542 1.783 1.718 1.00 98.25 180 LYS A O 1
ATOM 1355 N N . GLU A 1 181 ? -14.996 3.031 -0.064 1.00 98.25 181 GLU A N 1
ATOM 1356 C CA . GLU A 1 181 ? -14.693 1.949 -0.989 1.00 98.25 181 GLU A CA 1
ATOM 1357 C C . GLU A 1 181 ? -13.531 1.099 -0.466 1.00 98.25 181 GLU A C 1
ATOM 1359 O O . GLU A 1 181 ? -13.607 -0.131 -0.497 1.00 98.25 181 GLU A O 1
ATOM 1364 N N . ALA A 1 182 ? -12.495 1.732 0.094 1.00 98.50 182 ALA A N 1
ATOM 1365 C CA . ALA A 1 182 ? -11.373 1.039 0.725 1.00 98.50 182 ALA A CA 1
ATOM 1366 C C . ALA A 1 182 ? -11.799 0.227 1.961 1.00 98.50 182 ALA A C 1
ATOM 1368 O O . ALA A 1 182 ? -11.423 -0.940 2.095 1.00 98.50 182 ALA A O 1
ATOM 1369 N N . VAL A 1 183 ? -12.620 0.800 2.845 1.00 98.50 183 VAL A N 1
ATOM 1370 C CA . VAL A 1 183 ? -13.147 0.087 4.023 1.00 98.50 183 VAL A CA 1
ATOM 1371 C C . VAL A 1 183 ? -14.034 -1.089 3.609 1.00 98.50 183 VAL A C 1
ATOM 1373 O O . VAL A 1 183 ? -13.875 -2.198 4.132 1.00 98.50 183 VAL A O 1
ATOM 1376 N N . ASP A 1 184 ? -14.933 -0.874 2.648 1.00 97.94 184 ASP A N 1
ATOM 1377 C CA . ASP A 1 184 ? -15.837 -1.906 2.141 1.00 97.94 184 ASP A CA 1
ATOM 1378 C C . ASP A 1 184 ? -15.042 -3.041 1.468 1.00 97.94 184 ASP A C 1
ATOM 1380 O O . ASP A 1 184 ? -15.361 -4.219 1.653 1.00 97.94 184 ASP A O 1
ATOM 1384 N N . LEU A 1 185 ? -13.971 -2.711 0.735 1.00 98.25 185 LEU A N 1
ATOM 1385 C CA . LEU A 1 185 ? -13.050 -3.678 0.136 1.00 98.25 185 LEU A CA 1
ATOM 1386 C C . LEU A 1 185 ? -12.338 -4.525 1.200 1.00 98.25 185 LEU A C 1
ATOM 1388 O O . LEU A 1 185 ? -12.340 -5.752 1.089 1.00 98.25 185 LEU A O 1
ATOM 1392 N N . ALA A 1 186 ? -11.788 -3.903 2.247 1.00 98.00 186 ALA A N 1
ATOM 1393 C CA . ALA A 1 186 ? -11.130 -4.610 3.350 1.00 98.00 186 ALA A CA 1
ATOM 1394 C C . ALA A 1 186 ? -12.087 -5.582 4.060 1.00 98.00 186 ALA A C 1
ATOM 1396 O O . ALA A 1 186 ? -11.757 -6.750 4.277 1.00 98.00 186 ALA A O 1
ATOM 1397 N N . CYS A 1 187 ? -13.305 -5.134 4.375 1.00 96.88 187 CYS A N 1
ATOM 1398 C CA . CYS A 1 187 ? -14.293 -5.967 5.064 1.00 96.88 187 CYS A CA 1
ATOM 1399 C C . CYS A 1 187 ? -14.769 -7.136 4.183 1.00 96.88 187 CYS A C 1
ATOM 1401 O O . CYS A 1 187 ? -14.862 -8.270 4.658 1.00 96.88 187 CYS A O 1
ATOM 1403 N N . LYS A 1 188 ? -14.996 -6.899 2.880 1.00 95.94 188 LYS A N 1
ATOM 1404 C CA . LYS A 1 188 ? -15.318 -7.958 1.902 1.00 95.94 188 LYS A CA 1
ATOM 1405 C C . LYS A 1 188 ? -14.168 -8.945 1.698 1.00 95.94 188 LYS A C 1
ATOM 1407 O O . LYS A 1 188 ? -14.419 -10.107 1.389 1.00 95.94 188 LYS A O 1
ATOM 1412 N N . ALA A 1 189 ? -12.921 -8.499 1.823 1.00 95.94 189 ALA A N 1
ATOM 1413 C CA . ALA A 1 189 ? -11.761 -9.378 1.763 1.00 95.94 189 ALA A CA 1
ATOM 1414 C C . ALA A 1 189 ? -11.674 -10.267 3.011 1.00 95.94 189 ALA A C 1
ATOM 1416 O O . ALA A 1 189 ? -11.495 -11.480 2.894 1.00 95.94 189 ALA A O 1
ATOM 1417 N N . HIS A 1 190 ? -11.891 -9.694 4.197 1.00 96.00 190 HIS A N 1
ATOM 1418 C CA . HIS A 1 190 ? -11.865 -10.434 5.461 1.00 96.00 190 HIS A CA 1
ATOM 1419 C C . HIS A 1 190 ? -12.977 -11.468 5.575 1.00 96.00 190 HIS A C 1
ATOM 1421 O O . HIS A 1 190 ? -12.708 -12.574 6.032 1.00 96.00 190 HIS A O 1
ATOM 1427 N N . SER A 1 191 ? -14.184 -11.195 5.078 1.00 92.06 191 SER A N 1
ATOM 1428 C CA . SER A 1 191 ? -15.270 -12.188 5.100 1.00 92.06 191 SER A CA 1
ATOM 1429 C C . SER A 1 191 ? -14.955 -13.477 4.325 1.00 92.06 191 SER A C 1
ATOM 1431 O O . SER A 1 191 ? -15.561 -14.512 4.592 1.00 92.06 191 SER A O 1
ATOM 1433 N N . ARG A 1 192 ? -13.969 -13.460 3.414 1.00 91.81 192 ARG A N 1
ATOM 1434 C CA . ARG A 1 192 ? -13.480 -14.654 2.700 1.00 91.81 192 ARG A CA 1
ATOM 1435 C C . ARG A 1 192 ? -12.438 -15.461 3.487 1.00 91.81 192 ARG A C 1
ATOM 1437 O O . ARG A 1 192 ? -12.079 -16.551 3.055 1.00 91.81 192 ARG A O 1
ATOM 1444 N N . LEU A 1 193 ? -11.949 -14.945 4.618 1.00 90.19 193 LEU A N 1
ATOM 1445 C CA . LEU A 1 193 ? -10.884 -15.525 5.445 1.00 90.19 193 LEU A CA 1
ATOM 1446 C C . LEU A 1 193 ? -11.356 -15.737 6.893 1.00 90.19 193 LEU A C 1
ATOM 1448 O O . LEU A 1 193 ? -10.792 -15.187 7.840 1.00 90.19 193 LEU A O 1
ATOM 1452 N N . SER A 1 194 ? -12.385 -16.569 7.069 1.00 80.44 194 SER A N 1
ATOM 1453 C CA . SER A 1 194 ? -13.046 -16.819 8.362 1.00 80.44 194 SER A CA 1
ATOM 1454 C C . SER A 1 194 ? -12.148 -17.414 9.456 1.00 80.44 194 SER A C 1
ATOM 1456 O O . SER A 1 194 ? -12.495 -17.350 10.634 1.00 80.44 194 SER A O 1
ATOM 1458 N N . GLY A 1 195 ? -10.982 -17.959 9.096 1.00 85.06 195 GLY A N 1
ATOM 1459 C CA . GLY A 1 195 ? -9.997 -18.481 10.049 1.00 85.06 195 GLY A CA 1
ATOM 1460 C C . GLY A 1 195 ? -9.262 -17.406 10.860 1.00 85.06 195 GLY A C 1
ATOM 1461 O O . GLY A 1 195 ? -8.636 -17.732 11.866 1.00 85.06 195 GLY A O 1
ATOM 1462 N N . TYR A 1 196 ? -9.338 -16.131 10.463 1.00 89.25 196 TYR A N 1
ATOM 1463 C CA . TYR A 1 196 ? -8.662 -15.034 11.154 1.00 89.25 196 TYR A CA 1
ATOM 1464 C C . TYR A 1 196 ? -9.655 -14.107 11.848 1.00 89.25 196 TYR A C 1
ATOM 1466 O O . TYR A 1 196 ? -10.599 -13.611 11.237 1.00 89.25 196 TYR A O 1
ATOM 1474 N N . ARG A 1 197 ? -9.394 -13.791 13.121 1.00 89.88 197 ARG A N 1
ATOM 1475 C CA . ARG A 1 197 ? -10.192 -12.804 13.866 1.00 89.88 197 ARG A CA 1
ATOM 1476 C C . ARG A 1 197 ? -9.810 -11.370 13.565 1.00 89.88 197 ARG A C 1
ATOM 1478 O O . ARG A 1 197 ? -10.700 -10.534 13.465 1.00 89.88 197 ARG A O 1
ATOM 1485 N N . PHE A 1 198 ? -8.525 -11.112 13.353 1.00 93.44 198 PHE A N 1
ATOM 1486 C CA . PHE A 1 198 ? -8.015 -9.798 12.988 1.00 93.44 198 PHE A CA 1
ATOM 1487 C C . PHE A 1 198 ? -7.080 -9.920 11.796 1.00 93.44 198 PHE A C 1
ATOM 1489 O O . PHE A 1 198 ? -6.244 -10.824 11.762 1.00 93.44 198 PHE A O 1
ATOM 1496 N N . LEU A 1 199 ? -7.217 -9.006 10.840 1.00 95.50 199 LEU A N 1
ATOM 1497 C CA . LEU A 1 199 ? -6.348 -8.901 9.671 1.00 95.50 199 LEU A CA 1
ATOM 1498 C C . LEU A 1 199 ? -6.077 -7.431 9.358 1.00 95.50 199 LEU A C 1
ATOM 1500 O O . LEU A 1 199 ? -6.940 -6.579 9.551 1.00 95.50 199 LEU A O 1
ATOM 1504 N N . GLY A 1 200 ? -4.874 -7.141 8.869 1.00 96.25 200 GLY A N 1
ATOM 1505 C CA . GLY A 1 200 ? -4.505 -5.836 8.330 1.00 96.25 200 GLY A CA 1
ATOM 1506 C C . GLY A 1 200 ? -4.456 -5.870 6.811 1.00 96.25 200 GLY A C 1
ATOM 1507 O O . GLY A 1 200 ? -3.719 -6.665 6.233 1.00 96.25 200 GLY A O 1
ATOM 1508 N N . TRP A 1 201 ? -5.187 -4.979 6.164 1.00 97.50 201 TRP A N 1
ATOM 1509 C CA . TRP A 1 201 ? -5.271 -4.883 4.712 1.00 97.50 201 TRP A CA 1
ATOM 1510 C C . TRP A 1 201 ? -4.518 -3.661 4.233 1.00 97.50 201 TRP A C 1
ATOM 1512 O O . TRP A 1 201 ? -4.765 -2.562 4.725 1.00 97.50 201 TRP A O 1
ATOM 1522 N N . ASP A 1 202 ? -3.609 -3.853 3.284 1.00 96.88 202 ASP A N 1
ATOM 1523 C CA . ASP A 1 202 ? -2.974 -2.748 2.579 1.00 96.88 202 ASP A CA 1
ATOM 1524 C C . ASP A 1 202 ? -3.754 -2.437 1.312 1.00 96.88 202 ASP A C 1
ATOM 1526 O O . ASP A 1 202 ? -3.860 -3.279 0.420 1.00 96.88 202 ASP A O 1
ATOM 1530 N N . ILE A 1 203 ? -4.303 -1.229 1.246 1.00 98.25 203 ILE A N 1
ATOM 1531 C CA . ILE A 1 203 ? -5.154 -0.770 0.152 1.00 98.25 203 ILE A CA 1
ATOM 1532 C C . ILE A 1 203 ? -4.595 0.538 -0.399 1.00 98.25 203 ILE A C 1
ATOM 1534 O O . ILE A 1 203 ? -4.378 1.489 0.353 1.00 98.25 203 ILE A O 1
ATOM 1538 N N . ALA A 1 204 ? -4.354 0.581 -1.706 1.00 97.69 204 ALA A N 1
ATOM 1539 C CA . ALA A 1 204 ? -3.866 1.765 -2.400 1.00 97.69 204 ALA A CA 1
ATOM 1540 C C . ALA A 1 204 ? -5.000 2.509 -3.106 1.00 97.69 204 ALA A C 1
ATOM 1542 O O . ALA A 1 204 ? -5.919 1.891 -3.641 1.00 97.69 204 ALA A O 1
ATOM 1543 N N . PHE A 1 205 ? -4.868 3.832 -3.152 1.00 97.88 205 PHE A N 1
ATOM 1544 C CA . PHE A 1 205 ? -5.707 4.740 -3.930 1.00 97.88 205 PHE A CA 1
ATOM 1545 C C . PHE A 1 205 ? -4.926 5.099 -5.183 1.00 97.88 205 PHE A C 1
ATOM 1547 O O . PHE A 1 205 ? -3.861 5.717 -5.097 1.00 97.88 205 PHE A O 1
ATOM 1554 N N . THR A 1 206 ? -5.388 4.631 -6.336 1.00 97.56 206 THR A N 1
ATOM 1555 C CA . THR A 1 206 ? -4.589 4.662 -7.562 1.00 97.56 206 THR A CA 1
ATOM 1556 C C . THR A 1 206 ? -5.349 5.287 -8.714 1.00 97.56 206 THR A C 1
ATOM 1558 O O . THR A 1 206 ? -6.568 5.416 -8.679 1.00 97.56 206 THR A O 1
ATOM 1561 N N . THR A 1 207 ? -4.641 5.609 -9.791 1.00 96.62 207 THR A N 1
ATOM 1562 C CA . THR A 1 207 ? -5.264 6.002 -11.066 1.00 96.62 207 THR A CA 1
ATOM 1563 C C . THR A 1 207 ? -6.126 4.896 -11.696 1.00 96.62 207 THR A C 1
ATOM 1565 O O . THR A 1 207 ? -6.872 5.164 -12.631 1.00 96.62 207 THR A O 1
ATOM 1568 N N . MET A 1 208 ? -6.054 3.663 -11.179 1.00 94.62 208 MET A N 1
ATOM 1569 C CA . MET A 1 208 ? -6.906 2.525 -11.545 1.00 94.62 208 MET A CA 1
ATOM 1570 C C . MET A 1 208 ? -8.038 2.276 -10.526 1.00 94.62 208 MET A C 1
ATOM 1572 O O . MET A 1 208 ? -8.690 1.234 -10.581 1.00 94.62 208 MET A O 1
ATOM 1576 N N . GLY A 1 209 ? -8.251 3.205 -9.588 1.00 96.75 209 GLY A N 1
ATOM 1577 C CA . GLY A 1 209 ? -9.180 3.084 -8.466 1.00 96.75 209 GLY A CA 1
ATOM 1578 C C . GLY A 1 209 ? -8.545 2.475 -7.214 1.00 96.75 209 GLY A C 1
ATOM 1579 O O . GLY A 1 209 ? -7.320 2.330 -7.103 1.00 96.75 209 GLY A O 1
ATOM 1580 N N . VAL A 1 210 ? -9.395 2.115 -6.255 1.00 98.00 210 VAL A N 1
ATOM 1581 C CA . VAL A 1 210 ? -8.995 1.490 -4.990 1.00 98.00 210 VAL A CA 1
ATOM 1582 C C . VAL A 1 210 ? -8.630 0.019 -5.194 1.00 98.00 210 VAL A C 1
ATOM 1584 O O . VAL A 1 210 ? -9.462 -0.788 -5.611 1.00 98.00 210 VAL A O 1
ATOM 1587 N N . LEU A 1 211 ? -7.390 -0.348 -4.861 1.00 98.06 211 LEU A N 1
ATOM 1588 C CA . LEU A 1 211 ? -6.861 -1.697 -5.074 1.00 98.06 211 LEU A CA 1
ATOM 1589 C C . LEU A 1 211 ? -6.307 -2.310 -3.791 1.00 98.06 211 LEU A C 1
ATOM 1591 O O . LEU A 1 211 ? -5.477 -1.716 -3.099 1.00 98.06 211 LEU A O 1
ATOM 1595 N N . LEU A 1 212 ? -6.709 -3.551 -3.518 1.00 97.88 212 LEU A N 1
ATOM 1596 C CA . LEU A 1 212 ? -6.116 -4.371 -2.470 1.00 97.88 212 LEU A CA 1
ATOM 1597 C C . LEU A 1 212 ? -4.715 -4.842 -2.890 1.00 97.88 212 LEU A C 1
ATOM 1599 O O . LEU A 1 212 ? -4.562 -5.492 -3.924 1.00 97.88 212 LEU A O 1
ATOM 1603 N N . LEU A 1 213 ? -3.705 -4.549 -2.071 1.00 95.38 213 LEU A N 1
ATOM 1604 C CA . LEU A 1 213 ? -2.309 -4.924 -2.311 1.00 95.38 213 LEU A CA 1
ATOM 1605 C C . LEU A 1 213 ? -1.938 -6.253 -1.649 1.00 95.38 213 LEU A C 1
ATOM 1607 O O . LEU A 1 213 ? -1.337 -7.120 -2.283 1.00 95.38 213 LEU A O 1
ATOM 1611 N N . GLU A 1 214 ? -2.259 -6.393 -0.361 1.00 93.12 214 GLU A N 1
ATOM 1612 C CA . GLU A 1 214 ? -1.947 -7.576 0.445 1.00 93.12 214 GLU A CA 1
ATOM 1613 C C . GLU A 1 214 ? -2.755 -7.620 1.751 1.00 93.12 214 GLU A C 1
ATOM 1615 O O . GLU A 1 214 ? -3.169 -6.590 2.290 1.00 93.12 214 GLU A O 1
ATOM 1620 N N . GLY A 1 215 ? -2.971 -8.834 2.263 1.00 93.81 215 GLY A N 1
ATOM 1621 C CA . GLY A 1 215 ? -3.537 -9.090 3.587 1.00 93.81 215 GLY A CA 1
ATOM 1622 C C . GLY A 1 215 ? -2.454 -9.562 4.559 1.00 93.81 215 GLY A C 1
ATOM 1623 O O . GLY A 1 215 ? -1.586 -10.350 4.193 1.00 93.81 215 GLY A O 1
ATOM 1624 N N . ASN A 1 216 ? -2.506 -9.086 5.801 1.00 93.25 216 ASN A N 1
ATOM 1625 C CA . ASN A 1 216 ? -1.481 -9.300 6.818 1.00 93.25 216 ASN A CA 1
ATOM 1626 C C . ASN A 1 216 ? -2.102 -9.896 8.087 1.00 93.25 216 ASN A C 1
ATOM 1628 O O . ASN A 1 216 ? -2.912 -9.243 8.747 1.00 93.25 216 ASN A O 1
ATOM 1632 N N . SER A 1 217 ? -1.676 -11.102 8.471 1.00 90.62 217 SER A N 1
ATOM 1633 C CA . SER A 1 217 ? -2.023 -11.699 9.772 1.00 90.62 217 SER A CA 1
ATOM 1634 C C . SER A 1 217 ? -1.323 -10.987 10.935 1.00 90.62 217 SER A C 1
ATOM 1636 O O . SER A 1 217 ? -1.926 -10.756 11.979 1.00 90.62 217 SER A O 1
ATOM 1638 N N . GLY A 1 218 ? -0.073 -10.561 10.730 1.00 87.31 218 GLY A N 1
ATOM 1639 C CA . GLY A 1 218 ? 0.633 -9.604 11.583 1.00 87.31 218 GLY A CA 1
ATOM 1640 C C . GLY A 1 218 ? 0.491 -8.187 11.031 1.00 87.31 218 GLY A C 1
ATOM 1641 O O . GLY A 1 218 ? 1.200 -7.804 10.106 1.00 87.31 218 GLY A O 1
ATOM 1642 N N . TRP A 1 219 ? -0.418 -7.390 11.589 1.00 86.81 219 TRP A N 1
ATOM 1643 C CA . TRP A 1 219 ? -0.818 -6.109 10.996 1.00 86.81 219 TRP A CA 1
ATOM 1644 C C . TRP A 1 219 ? 0.014 -4.890 11.425 1.00 86.81 219 TRP A C 1
ATOM 1646 O O . TRP A 1 219 ? -0.350 -3.771 11.069 1.00 86.81 219 TRP A O 1
ATOM 1656 N N . ASP A 1 220 ? 1.162 -5.108 12.076 1.00 85.50 220 ASP A N 1
ATOM 1657 C CA . ASP A 1 220 ? 2.097 -4.069 12.542 1.00 85.50 220 ASP A CA 1
ATOM 1658 C C . ASP A 1 220 ? 1.406 -3.011 13.418 1.00 85.50 220 ASP A C 1
ATOM 1660 O O . ASP A 1 220 ? 1.107 -1.890 13.002 1.00 85.50 220 ASP A O 1
ATOM 1664 N N . VAL A 1 221 ? 1.150 -3.397 14.672 1.00 87.38 221 VAL A N 1
ATOM 1665 C CA . VAL A 1 221 ? 0.444 -2.562 15.650 1.00 87.38 221 VAL A CA 1
ATOM 1666 C C . VAL A 1 221 ? 1.105 -1.198 15.810 1.00 87.38 221 VAL A C 1
ATOM 1668 O O . VAL A 1 221 ? 0.407 -0.200 15.938 1.00 87.38 221 VAL A O 1
ATOM 1671 N N . THR A 1 222 ? 2.435 -1.114 15.740 1.00 85.31 222 THR A N 1
ATOM 1672 C CA . THR A 1 222 ? 3.162 0.151 15.897 1.00 85.31 222 THR A CA 1
ATOM 1673 C C . THR A 1 222 ? 2.787 1.161 14.813 1.00 85.31 222 THR A C 1
ATOM 1675 O O . THR A 1 222 ? 2.542 2.327 15.128 1.00 85.31 222 THR A O 1
ATOM 1678 N N . MET A 1 223 ? 2.684 0.717 13.556 1.00 80.31 223 MET A N 1
ATOM 1679 C CA . MET A 1 223 ? 2.313 1.567 12.416 1.00 80.31 223 MET A CA 1
A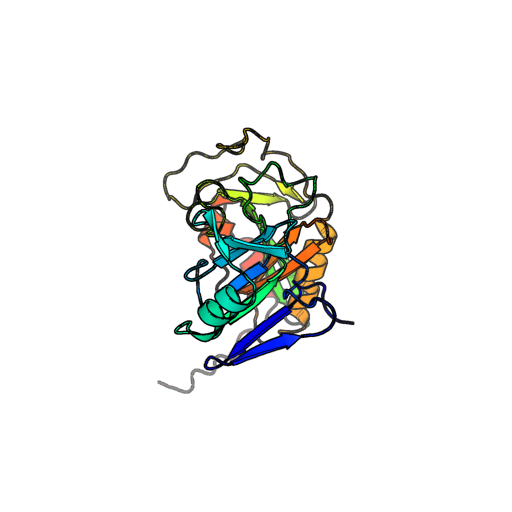TOM 1680 C C . MET A 1 223 ? 0.889 2.113 12.489 1.00 80.31 223 MET A C 1
ATOM 1682 O O . MET A 1 223 ? 0.584 3.134 11.863 1.00 80.31 223 MET A O 1
ATOM 1686 N N . VAL A 1 224 ? 0.021 1.434 13.230 1.00 88.88 224 VAL A N 1
ATOM 1687 C CA . VAL A 1 224 ? -1.394 1.777 13.344 1.00 88.88 224 VAL A CA 1
ATOM 1688 C C . VAL A 1 224 ? -1.677 2.539 14.631 1.00 88.88 224 VAL A C 1
ATOM 1690 O O . VAL A 1 224 ? -2.345 3.563 14.574 1.00 88.88 224 VAL A O 1
ATOM 1693 N N . GLN A 1 225 ? -1.133 2.087 15.763 1.00 89.94 225 GLN A N 1
ATOM 1694 C CA . GLN A 1 225 ? -1.347 2.650 17.096 1.00 89.94 225 GLN A CA 1
ATOM 1695 C C . GLN A 1 225 ? -0.665 3.998 17.270 1.00 89.94 225 GLN A C 1
ATOM 1697 O O . GLN A 1 225 ? -1.265 4.925 17.810 1.00 89.94 225 GLN A O 1
ATOM 1702 N N . LYS A 1 226 ? 0.600 4.121 16.846 1.00 89.75 226 LYS A N 1
ATOM 1703 C CA . LYS A 1 226 ? 1.366 5.336 17.120 1.00 89.75 226 LYS A CA 1
ATOM 1704 C C . LYS A 1 226 ? 0.653 6.583 16.584 1.00 89.75 226 LYS A C 1
ATOM 1706 O O . LYS A 1 226 ? 0.527 7.528 17.356 1.00 89.75 226 LYS A O 1
ATOM 1711 N N . PRO A 1 227 ? 0.137 6.614 15.345 1.00 92.31 227 PRO A N 1
ATOM 1712 C CA . PRO A 1 227 ? -0.584 7.784 14.860 1.00 92.31 227 PRO A CA 1
ATOM 1713 C C . PRO A 1 227 ? -1.894 8.086 15.595 1.00 92.31 227 PRO A C 1
ATOM 1715 O O . PRO A 1 227 ? -2.282 9.249 15.616 1.00 92.31 227 PRO A O 1
ATOM 1718 N N . GLN A 1 228 ? -2.547 7.095 16.220 1.00 90.56 228 GLN A N 1
ATOM 1719 C CA . GLN A 1 228 ? -3.776 7.340 16.995 1.00 90.56 228 GLN A CA 1
ATOM 1720 C C . GLN A 1 228 ? -3.509 8.143 18.270 1.00 90.56 228 GLN A C 1
ATOM 1722 O O . GLN A 1 228 ? -4.408 8.799 18.779 1.00 90.56 228 GLN A O 1
ATOM 1727 N N . GLN A 1 229 ? -2.282 8.069 18.809 1.00 86.62 229 GLN A N 1
ATOM 1728 C CA . GLN A 1 229 ? -1.904 8.654 20.107 1.00 86.62 229 GLN A CA 1
ATOM 1729 C C . GLN A 1 229 ? -2.740 8.123 21.293 1.00 86.62 229 GLN A C 1
ATOM 1731 O O . GLN A 1 229 ? -2.665 8.651 22.400 1.00 86.62 229 GLN A O 1
ATOM 1736 N N . THR A 1 230 ? -3.485 7.039 21.079 1.00 83.88 230 THR A N 1
ATOM 1737 C CA . THR A 1 230 ? -4.313 6.339 22.061 1.00 83.88 230 THR A CA 1
ATOM 1738 C C . THR A 1 230 ? -4.096 4.825 21.942 1.00 83.88 230 THR A C 1
ATOM 1740 O O . THR A 1 230 ? -3.601 4.336 20.918 1.00 83.88 230 THR A O 1
ATOM 1743 N N . PRO A 1 231 ? -4.405 4.043 22.989 1.00 81.62 231 PRO A N 1
ATOM 1744 C CA . PRO A 1 231 ? -4.418 2.590 22.882 1.00 81.62 231 PRO A CA 1
ATOM 1745 C C . PRO A 1 231 ? -5.482 2.120 21.881 1.00 81.62 231 PRO A C 1
ATOM 1747 O O . PRO A 1 231 ? -6.621 2.562 21.944 1.00 81.62 231 PRO A O 1
ATOM 1750 N N . VAL A 1 232 ? -5.143 1.151 21.027 1.00 79.44 232 VAL A N 1
ATOM 1751 C CA . VAL A 1 232 ? -6.079 0.505 20.070 1.00 79.44 232 VAL A CA 1
ATOM 1752 C C . VAL A 1 232 ? -6.952 -0.557 20.773 1.00 79.44 232 VAL A C 1
ATOM 1754 O O . VAL A 1 232 ? -7.522 -1.449 20.158 1.00 79.44 232 VAL A O 1
ATOM 1757 N N . SER A 1 233 ? -6.985 -0.556 22.107 1.00 72.50 233 SER A N 1
ATOM 1758 C CA . SER A 1 233 ? -7.520 -1.664 22.894 1.00 72.50 233 SER A CA 1
ATOM 1759 C C . SER A 1 233 ? -9.046 -1.720 22.890 1.00 72.50 233 SER A C 1
ATOM 1761 O O . SER A 1 233 ? -9.592 -2.818 22.876 1.00 72.50 233 SER A O 1
ATOM 1763 N N . ALA A 1 234 ? -9.743 -0.584 22.889 1.00 75.12 234 ALA A N 1
ATOM 1764 C CA . ALA A 1 234 ? -11.192 -0.548 23.090 1.00 75.12 234 ALA A CA 1
ATOM 1765 C C . ALA A 1 234 ? -11.961 -1.292 21.983 1.00 75.12 234 ALA A C 1
ATOM 1767 O O . ALA A 1 234 ? -12.800 -2.147 22.265 1.00 75.12 234 ALA A O 1
ATOM 1768 N N . GLU A 1 235 ? -11.625 -1.033 20.723 1.00 73.75 235 GLU A N 1
ATOM 1769 C CA . GLU A 1 235 ? -12.285 -1.612 19.552 1.00 73.75 235 GLU A CA 1
ATOM 1770 C C . GLU A 1 235 ? -11.943 -3.097 19.387 1.00 73.75 235 GLU A C 1
ATOM 1772 O O . GLU A 1 235 ? -12.800 -3.906 19.014 1.00 73.75 235 GLU A O 1
ATOM 1777 N N . LEU A 1 236 ? -10.695 -3.465 19.703 1.00 78.81 236 LEU A N 1
ATOM 1778 C CA . LEU A 1 236 ? -10.247 -4.856 19.727 1.00 78.81 236 LEU A CA 1
ATOM 1779 C C . LEU A 1 236 ? -10.991 -5.649 20.809 1.00 78.81 236 LEU A C 1
ATOM 1781 O O . LEU A 1 236 ? -11.509 -6.728 20.524 1.00 78.81 236 LEU A O 1
ATOM 1785 N N . PHE A 1 237 ? -11.101 -5.109 22.027 1.00 78.19 237 PHE A N 1
ATOM 1786 C CA . PHE A 1 237 ? -11.814 -5.761 23.128 1.00 78.19 237 PHE A CA 1
ATOM 1787 C C . PHE A 1 237 ? -13.309 -5.907 22.850 1.00 78.19 237 PHE A C 1
ATOM 1789 O O . PHE A 1 237 ? -13.863 -6.962 23.146 1.00 78.19 237 PHE A O 1
ATOM 1796 N N . ALA A 1 238 ? -13.946 -4.913 22.227 1.00 77.31 238 ALA A N 1
ATOM 1797 C CA . ALA A 1 238 ? -15.353 -5.009 21.848 1.00 77.31 238 ALA A CA 1
ATOM 1798 C C . ALA A 1 238 ? -15.619 -6.203 20.911 1.00 77.31 238 ALA A C 1
ATOM 1800 O O . ALA A 1 238 ? -16.592 -6.922 21.100 1.00 77.31 238 ALA A O 1
ATOM 1801 N N . ILE A 1 239 ? -14.730 -6.471 19.941 1.00 80.00 239 ILE A N 1
ATOM 1802 C CA . ILE A 1 239 ? -14.836 -7.680 19.099 1.00 80.00 239 ILE A CA 1
ATOM 1803 C C . ILE A 1 239 ? -14.695 -8.956 19.929 1.00 80.00 239 ILE A C 1
ATOM 1805 O O . ILE A 1 239 ? -15.431 -9.913 19.705 1.00 80.00 239 ILE A O 1
ATOM 1809 N N . LEU A 1 240 ? -13.747 -8.992 20.867 1.00 78.69 240 LEU A N 1
ATOM 1810 C CA . LEU A 1 240 ? -13.506 -10.179 21.689 1.00 78.69 240 LEU A CA 1
ATOM 1811 C C . LEU A 1 240 ? -14.686 -10.496 22.617 1.00 78.69 240 LEU A C 1
ATOM 1813 O O . LEU A 1 240 ? -14.977 -11.666 22.822 1.00 78.69 240 LEU A O 1
ATOM 1817 N N . GLN A 1 241 ? -15.389 -9.479 23.121 1.00 80.75 241 GLN A N 1
ATOM 1818 C CA . GLN A 1 241 ? -16.590 -9.644 23.952 1.00 80.75 241 GLN A CA 1
ATOM 1819 C C . GLN A 1 241 ? -17.799 -10.198 23.182 1.00 80.75 241 GLN A C 1
ATOM 1821 O O . GLN A 1 241 ? -18.711 -10.748 23.790 1.00 80.75 241 GLN A O 1
ATOM 1826 N N . GLU A 1 242 ? -17.822 -10.062 21.854 1.00 80.31 242 GLU A N 1
ATOM 1827 C CA . GLU A 1 242 ? -18.857 -10.655 20.997 1.00 80.31 242 GLU A CA 1
ATOM 1828 C C . GLU A 1 242 ? -18.604 -12.149 20.724 1.00 80.31 242 GLU A C 1
ATOM 1830 O O . GLU A 1 242 ? -19.460 -12.826 20.149 1.00 80.31 242 GLU A O 1
ATOM 1835 N N . LEU A 1 243 ? -17.424 -12.671 21.078 1.00 73.44 243 LEU A N 1
ATOM 1836 C CA . LEU A 1 243 ? -17.105 -14.079 20.890 1.00 73.44 243 LEU A CA 1
ATOM 1837 C C . LEU A 1 243 ? -17.728 -14.914 22.014 1.00 73.44 243 LEU A C 1
ATOM 1839 O O . LEU A 1 243 ? -17.740 -14.481 23.166 1.00 73.44 243 LEU A O 1
ATOM 1843 N N . PRO A 1 244 ? -18.222 -16.128 21.710 1.00 71.44 244 PRO A N 1
ATOM 1844 C CA . PRO A 1 244 ? -18.563 -17.066 22.767 1.00 71.44 244 PRO A CA 1
ATOM 1845 C C . PRO A 1 244 ? -17.323 -17.308 23.632 1.00 71.44 244 PRO A C 1
ATOM 1847 O O . PRO A 1 244 ? -16.213 -17.391 23.095 1.00 71.44 244 PRO A O 1
ATOM 1850 N N . GLU A 1 245 ? -17.529 -17.426 24.949 1.00 68.19 245 GLU A N 1
ATOM 1851 C CA . GLU A 1 245 ? -16.475 -17.805 25.894 1.00 68.19 245 GLU A CA 1
ATOM 1852 C C . GLU A 1 245 ? -15.682 -18.968 25.298 1.00 68.19 245 GLU A C 1
ATOM 1854 O O . GLU A 1 245 ? -16.283 -19.962 24.859 1.00 68.19 245 GLU A O 1
ATOM 1859 N N . PRO A 1 246 ? -14.351 -18.845 25.190 1.00 58.25 246 PRO A N 1
ATOM 1860 C CA . PRO A 1 246 ? -13.578 -19.902 24.590 1.00 58.25 246 PRO A CA 1
ATOM 1861 C C . PRO A 1 246 ? -13.803 -21.165 25.415 1.00 58.25 246 PRO A C 1
ATOM 1863 O O . PRO A 1 246 ? -13.598 -21.180 26.629 1.00 58.25 246 PRO A O 1
ATOM 1866 N N . ALA A 1 247 ? -14.210 -22.243 24.747 1.00 45.00 247 ALA A N 1
ATOM 1867 C CA . ALA A 1 247 ? -14.200 -23.578 25.321 1.00 45.00 247 ALA A CA 1
ATOM 1868 C C . ALA A 1 247 ? -12.736 -24.021 25.491 1.00 45.00 247 ALA A C 1
ATOM 1870 O O . ALA A 1 247 ? -12.257 -24.923 24.810 1.00 45.00 247 ALA A O 1
ATOM 1871 N N . PHE A 1 248 ? -11.989 -23.356 26.373 1.00 48.47 248 PHE A N 1
ATOM 1872 C CA . PHE A 1 248 ? -10.722 -23.863 26.869 1.00 48.47 248 PHE A CA 1
ATOM 1873 C C . PHE A 1 248 ? -11.049 -25.022 27.809 1.00 48.47 248 PHE A C 1
ATOM 1875 O O . PHE A 1 248 ? -11.074 -24.883 29.029 1.00 48.47 248 PHE A O 1
ATOM 1882 N N . GLN A 1 249 ? -11.291 -26.200 27.236 1.00 45.34 249 GLN A N 1
ATOM 1883 C CA . GLN A 1 249 ? -10.923 -27.417 27.938 1.00 45.34 249 GLN A CA 1
ATOM 1884 C C . GLN A 1 249 ? -9.397 -27.431 27.972 1.00 45.34 249 GLN A C 1
ATOM 1886 O O . GLN A 1 249 ? -8.739 -27.783 26.995 1.00 45.34 249 GLN A O 1
ATOM 1891 N N . LEU A 1 250 ? -8.833 -27.014 29.105 1.00 45.16 250 LEU A N 1
ATOM 1892 C CA . LEU A 1 250 ? -7.525 -27.498 29.518 1.00 45.16 250 LEU A CA 1
ATOM 1893 C C . LEU A 1 250 ? -7.662 -29.022 29.634 1.00 45.16 250 LEU A C 1
ATOM 1895 O O . LEU A 1 250 ? -8.052 -29.542 30.677 1.00 45.16 250 LEU A O 1
ATOM 1899 N N . ALA A 1 251 ? -7.429 -29.741 28.535 1.00 46.28 251 ALA A N 1
ATOM 1900 C CA . ALA A 1 251 ? -7.075 -31.146 28.626 1.00 46.28 251 ALA A CA 1
ATOM 1901 C C . ALA A 1 251 ? -5.815 -31.182 29.498 1.00 46.28 251 ALA A C 1
ATOM 1903 O O . ALA A 1 251 ? -4.832 -30.521 29.167 1.00 46.28 251 ALA A O 1
ATOM 1904 N N . GLY A 1 252 ? -5.936 -31.819 30.663 1.00 51.75 252 GLY A N 1
ATOM 1905 C CA . GLY A 1 252 ? -5.043 -31.640 31.802 1.00 51.75 252 GLY A CA 1
ATOM 1906 C C . GLY A 1 252 ? -3.557 -31.640 31.446 1.00 51.75 252 GLY A C 1
ATOM 1907 O O . GLY A 1 252 ? -3.075 -32.527 30.741 1.00 51.75 252 GLY A O 1
ATOM 1908 N N . LEU A 1 253 ? -2.864 -30.630 31.972 1.00 41.22 253 LEU A N 1
ATOM 1909 C CA . LEU A 1 253 ? -1.450 -30.722 32.321 1.00 41.22 253 LEU A CA 1
ATOM 1910 C C . LEU A 1 253 ? -1.336 -31.317 33.725 1.00 41.22 253 LEU A C 1
ATOM 1912 O O . LEU A 1 253 ? -2.185 -30.950 34.573 1.00 41.22 253 LEU A O 1
#

Radius of gyration: 19.85 Å; Cα contacts (8 Å, |Δi|>4): 545; chains: 1; bounding box: 42×52×61 Å

Solvent-accessible surface area (backbone atoms only — not comparable to full-atom values): 13828 Å² total; per-residue (Å²): 134,83,76,65,46,64,61,67,47,25,36,27,55,91,48,44,76,46,74,50,77,94,50,60,53,102,53,36,62,74,56,30,34,31,34,34,41,72,85,60,62,81,51,54,79,53,46,53,32,44,54,42,96,89,49,29,32,32,36,88,85,70,48,76,34,49,43,71,57,48,51,50,54,57,30,69,39,99,58,40,32,39,32,23,63,53,74,50,48,20,87,92,52,40,58,55,26,75,80,17,68,39,29,34,40,41,31,31,39,43,37,71,89,58,54,41,40,81,64,51,34,16,40,36,26,19,65,77,35,55,71,31,69,82,55,14,35,19,16,17,37,42,83,95,69,28,29,25,36,44,25,30,47,78,53,91,89,50,76,72,30,55,39,37,92,84,69,64,33,70,37,44,71,38,59,46,89,64,37,66,60,47,52,53,48,47,26,60,54,44,52,75,44,80,92,50,55,53,40,19,27,36,34,30,55,26,78,90,45,65,27,38,72,49,80,26,80,77,59,51,64,66,63,39,31,60,35,58,77,48,82,70,53,65,59,55,47,55,44,58,70,56,38,76,80,77,86,74,74,74,73,80,130

Mean predicted aligned error: 6.05 Å

Secondary structure (DSSP, 8-state):
----B----EEEETTEEEE-SSSEETTEESS-EEEEESS-STTTT-EEEEEPTTS-EEETTS-EE-HHHHHHHHHT-SS-EEEEE---B-TTTGGGSSSSPPEEEEEEEE-TTS-EEEEEEEEEE-SS-SS-GGGSEEEEE-TTT-BEEEEEESSSS---BSB-TTT--B-TT-B-TTHHHHHHHHHHHHTT-TT-SEEEEEEEEETTEEEEEEEESS--HHHHHHHHTS-THHHHHHHHHTS----------

Foldseek 3Di:
DDFFAFDFQWKADQLDTDGDDDQADPQGGVAWKWKAFPPDPQLPPIWTWGQDPVRWTATPVRDTGTSVRVSNVRSPDPGMMTITGQFAADPLCNLQEPQAFKWKWFKWFAAPVLFIATLWIWIWYYAPDNRGSLATWIFTADLVFQFTAWIFHLDPDTDTHQARPPSRHGRGGRHDPCSVVQRVSVRVVSSVVSVARMKIWIWTQGPVGIHTHDIGSCSPCSRTVVNVVDDSVPSVVVRVVSDDDPPPPPPDD

pLDDT: mean 89.0, std 11.31, range [41.22, 98.5]